Protein AF-A0A183N9G6-F1 (afdb_monomer)

Organism: NCBI:txid48269

pLDDT: mean 72.92, std 14.98, range [30.53, 91.75]

Secondary structure (DSSP, 8-state):
-----HHHHHHHHHHHHHHHHHHHHHHHHHHHHHHHH--HHHHHHHHHHHHS-S-HHHHHHHHHHTHHHHHHHHHHHHHHHHHTT---GGG-SHHHHTT-S-TT--HHHHHHHHHHHS-TTT----TT-HHHHHHHHHHHHHHHHHHHHHHHHHHHHHHHHHHHHHHHHHHHHHHHHHHHHHHHHHHHHHHHHS-TT-S---HHHHHHHHHHHHHHHHHS-HHHHHHHHHHHHHHHHHHHHHHS-STTSS----------

Radius of gyration: 45.23 Å; Cα contacts (8 Å, |Δi|>4): 85; chains: 1; bounding box: 80×73×144 Å

Sequence (260 aa):
MMKYDDEEFLKGSFHLLFQNYLKTNEEEKHKMFHLFRQTPIDVLSMEWLISEPCTIEARAYLIDNILPQVVLGLEFILKEATRRNLITRDLLDETNYRAGLDRNFNPVNRLAEYLMRNNHKHNHFSESSPYVRGLRYTLTKLQQETFIQSGNQLAKVKLSADVRRTEEKQKELKTKKEYDGQIAIISSICDSLISPKKNSTSANMIEDVVLTFMELTSILPEEMKQCLVQTFKTQINKDYQTFYDKKQFVKVSEFGNSTL

Mean predicted aligned error: 19.91 Å

Solvent-accessible surface area (backbone atoms only — not comparable to full-atom values): 15313 Å² total; per-residue (Å²): 136,84,82,72,66,61,64,59,55,49,53,50,51,51,50,51,51,52,52,50,51,53,50,51,51,51,52,49,52,51,52,51,55,47,60,75,64,59,47,74,64,30,52,51,40,37,58,58,63,70,69,46,93,64,57,66,65,60,51,42,49,39,52,76,60,44,46,59,58,51,54,53,33,50,52,51,50,51,53,51,36,51,76,69,61,68,77,37,83,84,44,70,40,81,77,33,52,80,73,64,61,56,93,89,63,52,70,68,59,52,36,52,53,45,50,70,73,52,45,63,94,76,53,80,72,62,77,82,40,61,66,50,43,15,40,52,52,41,40,56,53,48,52,51,50,51,53,54,51,52,53,52,51,52,52,52,53,50,53,53,52,54,51,51,54,51,52,52,52,51,49,53,52,50,53,50,52,53,51,54,50,53,50,51,52,52,48,54,53,54,52,69,70,52,60,94,88,50,101,65,78,57,66,67,58,55,50,51,50,51,50,51,48,54,54,54,60,69,73,50,59,68,72,58,51,52,50,50,52,52,54,50,55,60,50,58,77,70,57,60,82,76,68,66,78,46,89,87,70,68,80,88,82,78,83,81,82,90,85,132

Foldseek 3Di:
DDDPPPVVVVVVVVVVVVVVVVVVVVVVVVVVVVVVVDDVLLVVLQVVLVPDPDDLVVSLCCLLAPVVQLVVLLVVLVVVCVVVVVPDPVCPPPVNVVVDDPPPRDSVVSSVVSCVVQHSVPHPPDCPDSNNVSSVVNSVVSVVVVVVVVVVVVVVVVVVVVVVVVVVVVVVVVVVVVVVVVVVVVVVVVVVQCDPPDNDRDPVSVVVVVVVVVVVLVVDDPVVVVVVVVVVVVVVVPDDVPPCPDPPPDDDPDPDDDDD

Structure (mmCIF, N/CA/C/O backbone):
data_AF-A0A183N9G6-F1
#
_entry.id   AF-A0A183N9G6-F1
#
loop_
_atom_site.group_PDB
_atom_site.id
_atom_site.type_symbol
_atom_site.label_atom_id
_atom_site.label_alt_id
_atom_site.label_comp_id
_atom_site.label_asym_id
_atom_site.label_entity_id
_atom_site.label_seq_id
_atom_site.pdbx_PDB_ins_code
_atom_site.Cartn_x
_atom_site.Cartn_y
_atom_site.Cartn_z
_atom_site.occupancy
_atom_site.B_iso_or_equiv
_atom_site.auth_seq_id
_atom_site.auth_comp_id
_atom_site.auth_asym_id
_atom_site.auth_atom_id
_atom_site.pdbx_PDB_model_num
ATOM 1 N N . MET A 1 1 ? -16.142 35.697 44.400 1.00 40.69 1 MET A N 1
ATOM 2 C CA . MET A 1 1 ? -16.574 35.884 43.000 1.00 40.69 1 MET A CA 1
ATOM 3 C C . MET A 1 1 ? -15.299 35.981 42.169 1.00 40.69 1 MET A C 1
ATOM 5 O O . MET A 1 1 ? -14.694 37.043 42.131 1.00 40.69 1 MET A O 1
ATOM 9 N N . MET A 1 2 ? -14.782 34.842 41.690 1.00 45.06 2 MET A N 1
ATOM 10 C CA . MET A 1 2 ? -13.522 34.800 40.934 1.00 45.06 2 MET A CA 1
ATOM 11 C C . MET A 1 2 ? -13.779 35.352 39.532 1.00 45.06 2 MET A C 1
ATOM 13 O O . MET A 1 2 ? -14.547 34.758 38.780 1.00 45.06 2 MET A O 1
ATOM 17 N N . LYS A 1 3 ? -13.181 36.501 39.207 1.00 51.91 3 LYS A N 1
ATOM 18 C CA . LYS A 1 3 ? -13.078 36.967 37.824 1.00 51.91 3 LYS A CA 1
ATOM 19 C C . LYS A 1 3 ? -12.069 36.051 37.140 1.00 51.91 3 LYS A C 1
ATOM 21 O O . LYS A 1 3 ? -10.893 36.106 37.478 1.00 51.91 3 LYS A O 1
ATOM 26 N N . TYR A 1 4 ? -12.547 35.153 36.287 1.00 55.72 4 TYR A N 1
ATOM 27 C CA . TYR A 1 4 ? -11.665 34.403 35.404 1.00 55.72 4 TYR A CA 1
ATOM 28 C C . TYR A 1 4 ? -11.075 35.363 34.365 1.00 55.72 4 TYR A C 1
ATOM 30 O O . TYR A 1 4 ? -11.752 36.284 33.908 1.00 55.72 4 TYR A O 1
ATOM 38 N N . ASP A 1 5 ? -9.797 35.151 34.065 1.00 61.66 5 ASP A N 1
ATOM 39 C CA . ASP A 1 5 ? -8.969 35.888 33.111 1.00 61.66 5 ASP A CA 1
ATOM 40 C C . ASP A 1 5 ? -9.463 35.674 31.664 1.00 61.66 5 ASP A C 1
ATOM 42 O O . ASP A 1 5 ? -8.892 34.919 30.874 1.00 61.66 5 ASP A O 1
ATOM 46 N N . ASP A 1 6 ? -10.569 36.327 31.302 1.00 62.16 6 ASP A N 1
ATOM 47 C CA . ASP A 1 6 ? -11.134 3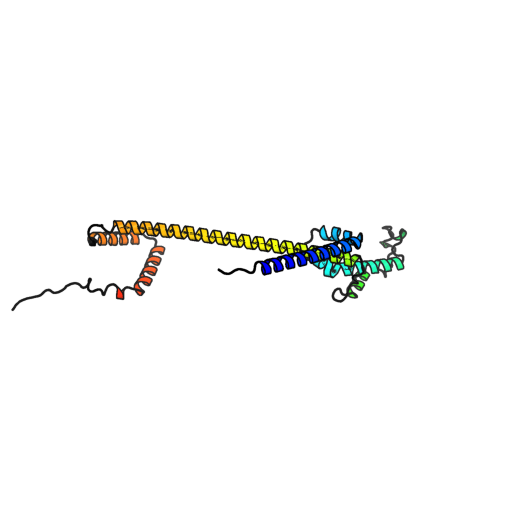6.269 29.945 1.00 62.16 6 ASP A CA 1
ATOM 48 C C . ASP A 1 6 ? -10.137 36.783 28.885 1.00 62.16 6 ASP A C 1
ATOM 50 O O . ASP A 1 6 ? -10.121 36.302 27.748 1.00 62.16 6 ASP A O 1
ATOM 54 N N . GLU A 1 7 ? -9.247 37.713 29.252 1.00 67.56 7 GLU A N 1
ATOM 55 C CA . GLU A 1 7 ? -8.203 38.225 28.354 1.00 67.56 7 GLU A CA 1
ATOM 56 C C . GLU A 1 7 ? -7.105 37.196 28.062 1.00 67.56 7 GLU A C 1
ATOM 58 O O . GLU A 1 7 ? -6.614 37.113 26.932 1.00 67.56 7 GLU A O 1
ATOM 63 N N . GLU A 1 8 ? -6.733 36.377 29.046 1.00 70.88 8 GLU A N 1
ATOM 64 C CA . GLU A 1 8 ? -5.695 35.357 28.883 1.00 70.88 8 GLU A CA 1
ATOM 65 C C . GLU A 1 8 ? -6.208 34.192 28.019 1.00 70.88 8 GLU A C 1
ATOM 67 O O . GLU A 1 8 ? -5.503 33.704 27.129 1.00 70.88 8 GLU A O 1
ATOM 72 N N . PHE A 1 9 ? -7.488 33.835 28.182 1.00 71.69 9 PHE A N 1
ATOM 73 C CA . PHE A 1 9 ? -8.180 32.865 27.332 1.00 71.69 9 PHE A CA 1
ATOM 74 C C . PHE A 1 9 ? -8.312 33.340 25.875 1.00 71.69 9 PHE A C 1
ATOM 76 O O . PHE A 1 9 ? -8.040 32.575 24.941 1.00 71.69 9 PHE A O 1
ATOM 83 N N . LEU A 1 10 ? -8.687 34.607 25.661 1.00 75.31 10 LEU A N 1
ATOM 84 C CA . LEU A 1 10 ? -8.768 35.199 24.323 1.00 75.31 10 LEU A CA 1
ATOM 85 C C . LEU A 1 10 ? -7.389 35.238 23.661 1.00 75.31 10 LEU A C 1
ATOM 87 O O . LEU A 1 10 ? -7.245 34.804 22.518 1.00 75.31 10 LEU A O 1
ATOM 91 N N . LYS A 1 11 ? -6.353 35.678 24.382 1.00 75.31 11 LYS A N 1
ATOM 92 C CA . LYS A 1 11 ? -4.977 35.731 23.873 1.00 75.31 11 LYS A CA 1
ATOM 93 C C . LYS A 1 11 ? -4.451 34.345 23.490 1.00 75.31 11 LYS A C 1
ATOM 95 O O . LYS A 1 11 ? -3.848 34.206 22.425 1.00 75.31 11 LYS A O 1
ATOM 100 N N . GLY A 1 12 ? -4.730 33.321 24.299 1.00 79.06 12 GLY A N 1
ATOM 101 C CA . GLY A 1 12 ? -4.411 31.926 23.985 1.00 79.06 12 GLY A CA 1
ATOM 102 C C . GLY A 1 12 ? -5.159 31.408 22.752 1.00 79.06 12 GLY A C 1
ATOM 103 O O . GLY A 1 12 ? -4.546 30.813 21.866 1.00 79.06 12 GLY A O 1
ATOM 104 N N . SER A 1 13 ? -6.459 31.700 22.642 1.00 77.94 13 SER A N 1
ATOM 105 C CA . SER A 1 13 ? -7.283 31.297 21.492 1.00 77.94 13 SER A CA 1
ATOM 106 C C . SER A 1 13 ? -6.841 31.965 20.190 1.00 77.94 13 SER A C 1
ATOM 108 O O . SER A 1 13 ? -6.707 31.292 19.168 1.00 77.94 13 SER A O 1
ATOM 110 N N . PHE A 1 14 ? -6.546 33.268 20.214 1.00 81.44 14 PHE A N 1
ATOM 111 C CA . PHE A 1 14 ? -6.005 33.976 19.052 1.00 81.44 14 PHE A CA 1
ATOM 112 C C . PHE A 1 14 ? -4.619 33.458 18.678 1.00 81.44 14 PHE A C 1
ATOM 114 O O . PHE A 1 14 ? -4.369 33.219 17.500 1.00 81.44 14 PHE A O 1
ATOM 121 N N . HIS A 1 15 ? -3.736 33.219 19.650 1.00 80.88 15 HIS A N 1
ATOM 122 C CA . HIS A 1 15 ? -2.421 32.638 19.383 1.00 80.88 15 HIS A CA 1
ATOM 123 C C . HIS A 1 15 ? -2.534 31.278 18.684 1.00 80.88 15 HIS A C 1
ATOM 125 O O . HIS A 1 15 ? -1.845 31.037 17.695 1.00 80.88 15 HIS A O 1
ATOM 131 N N . LEU A 1 16 ? -3.454 30.427 19.140 1.00 79.25 16 LEU A N 1
ATOM 132 C CA . LEU A 1 16 ? -3.693 29.107 18.563 1.00 79.25 16 LEU A CA 1
ATOM 133 C C . LEU A 1 16 ? -4.310 29.192 17.156 1.00 79.25 16 LEU A C 1
ATOM 135 O O . LEU A 1 16 ? -3.914 28.444 16.266 1.00 79.25 16 LEU A O 1
ATOM 139 N N . LEU A 1 17 ? -5.219 30.145 16.918 1.00 81.69 17 LEU A N 1
ATOM 140 C CA . LEU A 1 17 ? -5.760 30.436 15.584 1.00 81.69 17 LEU A CA 1
ATOM 141 C C . LEU A 1 17 ? -4.680 30.938 14.620 1.00 81.69 17 LEU A C 1
ATOM 143 O O . LEU A 1 17 ? -4.614 30.462 13.490 1.00 81.69 17 LEU A O 1
ATOM 147 N N . PHE A 1 18 ? -3.810 31.852 15.057 1.00 81.81 18 PHE A N 1
ATOM 148 C CA . PHE A 1 18 ? -2.704 32.357 14.241 1.00 81.81 18 PHE A CA 1
ATOM 149 C C . PHE A 1 18 ? -1.663 31.274 13.955 1.00 81.81 18 PHE A C 1
ATOM 151 O O . PHE A 1 18 ? -1.216 31.152 12.816 1.00 81.81 18 PHE A O 1
ATOM 158 N N . GLN A 1 19 ? -1.310 30.452 14.946 1.00 78.56 19 GLN A N 1
ATOM 159 C CA . GLN A 1 19 ? -0.429 29.303 14.739 1.00 78.56 19 GLN A CA 1
ATOM 160 C C . GLN A 1 19 ? -1.031 28.301 13.753 1.00 78.56 19 GLN A C 1
ATOM 162 O O . GLN A 1 19 ? -0.338 27.858 12.839 1.00 78.56 19 GLN A O 1
ATOM 167 N N . ASN A 1 20 ? -2.321 27.984 13.889 1.00 79.25 20 ASN A N 1
ATOM 168 C CA . ASN A 1 20 ? -3.012 27.102 12.952 1.00 79.25 20 ASN A CA 1
ATOM 169 C C . ASN A 1 20 ? -3.064 27.703 11.546 1.00 79.25 20 ASN A C 1
ATOM 171 O O . ASN A 1 20 ? -2.774 26.990 10.595 1.00 79.25 20 ASN A O 1
ATOM 175 N N . TYR A 1 21 ? -3.357 28.999 11.412 1.00 83.38 21 TYR A N 1
ATOM 176 C CA . TYR A 1 21 ? -3.390 29.692 10.122 1.00 83.38 21 TYR A CA 1
ATOM 177 C C . TYR A 1 21 ? -2.026 29.684 9.417 1.00 83.38 21 TYR A C 1
ATOM 179 O O . TYR A 1 21 ? -1.936 29.408 8.219 1.00 83.38 21 TYR A O 1
ATOM 187 N N . LEU A 1 22 ? -0.947 29.963 10.156 1.00 80.12 22 LEU A N 1
ATOM 188 C CA . LEU A 1 22 ? 0.413 29.894 9.619 1.00 80.12 22 LEU A CA 1
ATOM 189 C C . LEU A 1 22 ? 0.756 28.470 9.183 1.00 80.12 22 LEU A C 1
ATOM 191 O O . LEU A 1 22 ? 1.242 28.277 8.071 1.00 80.12 22 LEU A O 1
ATOM 195 N N . LYS A 1 23 ? 0.418 27.476 10.007 1.00 79.25 23 LYS A N 1
ATOM 196 C CA . LYS A 1 23 ? 0.636 26.064 9.699 1.00 79.25 23 LYS A CA 1
ATOM 197 C C . LYS A 1 23 ? -0.142 25.616 8.459 1.00 79.25 23 LYS A C 1
ATOM 199 O O . LYS A 1 23 ? 0.436 24.984 7.582 1.00 79.25 23 LYS A O 1
ATOM 204 N N . THR A 1 24 ? -1.413 26.000 8.324 1.00 79.12 24 THR A N 1
ATOM 205 C CA . THR A 1 24 ? -2.212 25.689 7.127 1.00 79.12 24 THR A CA 1
ATOM 206 C C . THR A 1 24 ? -1.647 26.353 5.877 1.00 79.12 24 THR A C 1
ATOM 208 O O . THR A 1 24 ? -1.584 25.718 4.831 1.00 79.12 24 THR A O 1
ATOM 211 N N . ASN A 1 25 ? -1.170 27.595 5.976 1.00 77.88 25 ASN A N 1
ATOM 212 C CA . ASN A 1 25 ? -0.589 28.318 4.844 1.00 77.88 25 ASN A CA 1
ATOM 213 C C . ASN A 1 25 ? 0.765 27.715 4.418 1.00 77.88 25 ASN A C 1
ATOM 215 O O . ASN A 1 25 ? 1.063 27.587 3.231 1.00 77.88 25 ASN A O 1
ATOM 219 N N . GLU A 1 26 ? 1.584 27.279 5.376 1.00 77.19 26 GLU A N 1
ATOM 220 C CA . GLU A 1 26 ? 2.802 26.520 5.088 1.00 77.19 26 GLU A CA 1
ATOM 221 C C . GLU A 1 26 ? 2.489 25.168 4.440 1.00 77.19 26 GLU A C 1
ATOM 223 O O . GLU A 1 26 ? 3.118 24.817 3.440 1.00 77.19 26 GLU A O 1
ATOM 228 N N . GLU A 1 27 ? 1.495 24.435 4.942 1.00 77.12 27 GLU A N 1
ATOM 229 C CA . GLU A 1 27 ? 1.028 23.180 4.345 1.00 77.12 27 GLU A CA 1
ATOM 230 C C . GLU A 1 27 ? 0.504 23.386 2.915 1.00 77.12 27 GLU A C 1
ATOM 232 O O . GLU A 1 27 ? 0.792 22.583 2.027 1.00 77.12 27 GLU A O 1
ATOM 237 N N . GLU A 1 28 ? -0.236 24.465 2.661 1.00 74.19 28 GLU A N 1
ATOM 238 C CA . GLU A 1 28 ? -0.723 24.838 1.330 1.00 74.19 28 GLU A CA 1
ATOM 239 C C . GLU A 1 28 ? 0.418 25.195 0.379 1.00 74.19 28 GLU A C 1
ATOM 241 O O . GLU A 1 28 ? 0.457 24.684 -0.741 1.00 74.19 28 GLU A O 1
ATOM 246 N N . LYS A 1 29 ? 1.402 25.983 0.828 1.00 73.88 29 LYS A N 1
ATOM 247 C CA . LYS A 1 29 ? 2.612 26.274 0.045 1.00 73.88 29 LYS A CA 1
ATOM 248 C C . LYS A 1 29 ? 3.388 25.009 -0.302 1.00 73.88 29 LYS A C 1
ATOM 250 O O . LYS A 1 29 ? 3.809 24.857 -1.447 1.00 73.88 29 LYS A O 1
ATOM 255 N N . HIS A 1 30 ? 3.543 24.086 0.647 1.00 69.19 30 HIS A N 1
ATOM 256 C CA . HIS A 1 30 ? 4.196 22.801 0.394 1.00 69.19 30 HIS A CA 1
ATOM 257 C C . HIS A 1 30 ? 3.406 21.971 -0.621 1.00 69.19 30 HIS A C 1
ATOM 259 O O . HIS A 1 30 ? 3.992 21.475 -1.583 1.00 69.19 30 HIS A O 1
ATOM 265 N N . LYS A 1 31 ? 2.078 21.870 -0.478 1.00 71.62 31 LYS A N 1
ATOM 266 C CA . LYS A 1 31 ? 1.209 21.188 -1.455 1.00 71.62 31 LYS A CA 1
ATOM 267 C C . LYS A 1 31 ? 1.350 21.796 -2.850 1.00 71.62 31 LYS A C 1
ATOM 269 O O . LYS A 1 31 ? 1.504 21.060 -3.820 1.00 71.62 31 LYS A O 1
ATOM 274 N N . MET A 1 32 ? 1.352 23.123 -2.947 1.00 67.69 32 MET A N 1
ATOM 275 C CA . MET A 1 32 ? 1.483 23.837 -4.215 1.00 67.69 32 MET A CA 1
ATOM 276 C C . MET A 1 32 ? 2.854 23.588 -4.857 1.00 67.69 32 MET A C 1
ATOM 278 O O . MET A 1 32 ? 2.932 23.238 -6.031 1.00 67.69 32 MET A O 1
ATOM 282 N N . PHE A 1 33 ? 3.936 23.672 -4.080 1.00 66.06 33 PHE A N 1
ATOM 283 C CA . PHE A 1 33 ? 5.292 23.384 -4.552 1.00 66.06 33 PHE A CA 1
ATOM 284 C C . PHE A 1 33 ? 5.460 21.923 -4.999 1.00 66.06 33 PHE A C 1
ATOM 286 O O . PHE A 1 33 ? 6.149 21.644 -5.981 1.00 66.06 33 PHE A O 1
ATOM 293 N N . HIS A 1 34 ? 4.793 20.988 -4.319 1.00 65.06 34 HIS A N 1
ATOM 294 C CA . HIS A 1 34 ? 4.738 19.589 -4.732 1.00 65.06 34 HIS A CA 1
ATOM 295 C C . HIS A 1 34 ? 3.989 19.404 -6.053 1.00 65.06 34 HIS A C 1
ATOM 297 O O . HIS A 1 34 ? 4.506 18.707 -6.920 1.00 65.06 34 HIS A O 1
ATOM 303 N N . LEU A 1 35 ? 2.837 20.055 -6.244 1.00 67.38 35 LEU A N 1
ATOM 304 C CA . LEU A 1 35 ? 2.085 20.017 -7.506 1.00 67.38 35 LEU A CA 1
ATOM 305 C C . LEU A 1 35 ? 2.907 20.575 -8.675 1.00 67.38 35 LEU A C 1
ATOM 307 O O . LEU A 1 35 ? 2.936 19.973 -9.741 1.00 67.38 35 LEU A O 1
ATOM 311 N N . PHE A 1 36 ? 3.654 21.663 -8.466 1.00 65.56 36 PHE A N 1
ATOM 312 C CA . PHE A 1 36 ? 4.551 22.217 -9.490 1.00 65.56 36 PHE A CA 1
ATOM 313 C C . PHE A 1 36 ? 5.742 21.311 -9.831 1.00 65.56 36 PHE A C 1
ATOM 315 O O . PHE A 1 36 ? 6.316 21.430 -10.911 1.00 65.56 36 PHE A O 1
ATOM 322 N N . ARG A 1 37 ? 6.130 20.411 -8.920 1.00 67.94 37 ARG A N 1
ATOM 323 C CA . ARG A 1 37 ? 7.202 19.428 -9.133 1.00 67.94 37 ARG A CA 1
ATOM 324 C C . ARG A 1 37 ? 6.705 18.066 -9.616 1.00 67.94 37 ARG A C 1
ATOM 326 O O . ARG A 1 37 ? 7.550 17.227 -9.933 1.00 67.94 37 ARG A O 1
ATOM 333 N N . GLN A 1 38 ? 5.391 17.838 -9.672 1.00 67.88 38 GLN A N 1
ATOM 334 C CA . GLN A 1 38 ? 4.838 16.571 -10.140 1.00 67.88 38 GLN A CA 1
ATOM 335 C C . GLN A 1 38 ? 5.146 16.382 -11.624 1.00 67.88 38 GLN A C 1
ATOM 337 O O . GLN A 1 38 ? 4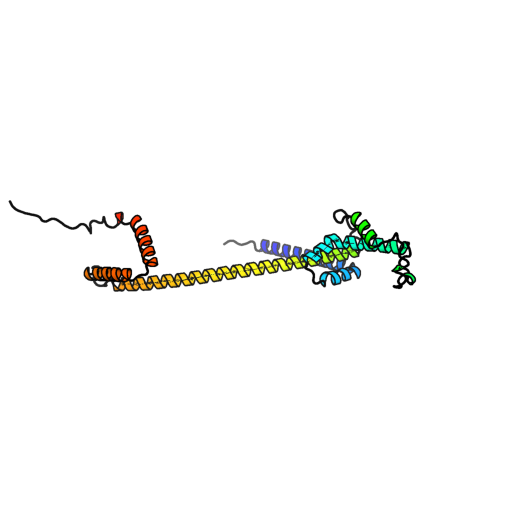.681 17.106 -12.500 1.00 67.88 38 GLN A O 1
ATOM 342 N N . THR A 1 39 ? 5.962 15.374 -11.890 1.00 69.25 39 THR A N 1
ATOM 343 C CA . THR A 1 39 ? 6.232 14.855 -13.226 1.00 69.25 39 THR A CA 1
ATOM 344 C C . THR A 1 39 ? 5.172 13.789 -13.542 1.00 69.25 39 THR A C 1
ATOM 346 O O . THR A 1 39 ? 4.726 13.111 -12.619 1.00 69.25 39 THR A O 1
ATOM 349 N N . PRO A 1 40 ? 4.789 13.540 -14.809 1.00 74.12 40 PRO A N 1
ATOM 350 C CA . PRO A 1 40 ? 3.868 12.443 -15.145 1.00 74.12 40 PRO A CA 1
ATOM 351 C C . PRO A 1 40 ? 4.277 11.068 -14.574 1.00 74.12 40 PRO A C 1
ATOM 353 O O . PRO A 1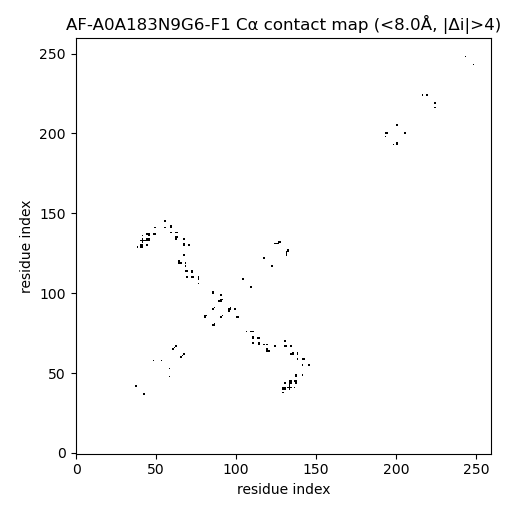 40 ? 3.428 10.255 -14.225 1.00 74.12 40 PRO A O 1
ATOM 356 N N . ILE A 1 41 ? 5.583 10.836 -14.396 1.00 71.25 41 ILE A N 1
ATOM 357 C CA . ILE A 1 41 ? 6.152 9.646 -13.734 1.00 71.25 41 ILE A CA 1
ATOM 358 C C . ILE A 1 41 ? 5.713 9.524 -12.261 1.00 71.25 41 ILE A C 1
ATOM 360 O O . ILE A 1 41 ? 5.489 8.416 -11.765 1.00 71.25 41 ILE A O 1
ATOM 364 N N . ASP A 1 42 ? 5.551 10.649 -11.564 1.00 74.19 42 ASP A N 1
ATOM 365 C CA . ASP A 1 42 ? 5.091 10.669 -10.174 1.00 74.19 42 ASP A CA 1
ATOM 366 C C . ASP A 1 42 ? 3.614 10.232 -10.086 1.00 74.19 42 ASP A C 1
ATOM 368 O O . ASP A 1 42 ? 3.234 9.507 -9.167 1.00 74.19 42 ASP A O 1
ATOM 372 N N . VAL A 1 43 ? 2.797 10.611 -11.079 1.00 79.62 43 VAL A N 1
ATOM 373 C CA . VAL A 1 43 ? 1.377 10.225 -11.183 1.00 79.62 43 VAL A CA 1
ATOM 374 C C . VAL A 1 43 ? 1.230 8.740 -11.510 1.00 79.62 43 VAL A C 1
ATOM 376 O O . VAL A 1 43 ? 0.433 8.050 -10.881 1.00 79.62 43 VAL A O 1
ATOM 379 N N . LEU A 1 44 ? 2.057 8.217 -12.418 1.00 82.38 44 LEU A N 1
ATOM 380 C CA . LEU A 1 44 ? 2.030 6.798 -12.784 1.00 82.38 44 LEU A CA 1
ATOM 381 C C . LEU A 1 44 ? 2.285 5.884 -11.577 1.00 82.38 44 LEU A C 1
ATOM 383 O O . LEU A 1 44 ? 1.637 4.851 -11.418 1.00 82.38 44 LEU A O 1
ATOM 387 N N . SER A 1 45 ? 3.208 6.290 -10.703 1.00 80.06 45 SER A N 1
ATOM 388 C CA . SER A 1 45 ? 3.523 5.559 -9.471 1.00 80.06 45 SER A CA 1
ATOM 389 C C . SER A 1 45 ? 2.280 5.418 -8.584 1.00 80.06 45 SER A C 1
ATOM 391 O O . SER A 1 45 ? 2.011 4.340 -8.055 1.00 80.06 45 SER A O 1
ATOM 393 N N . MET A 1 46 ? 1.506 6.502 -8.454 1.00 80.69 46 MET A N 1
ATOM 394 C CA . MET A 1 46 ? 0.255 6.529 -7.694 1.00 80.69 46 MET A CA 1
ATOM 395 C C . MET A 1 46 ? -0.793 5.608 -8.294 1.00 80.69 46 MET A C 1
ATOM 397 O O . MET A 1 46 ? -1.325 4.762 -7.584 1.00 80.69 46 MET A O 1
ATOM 401 N N . GLU A 1 47 ? -1.083 5.749 -9.584 1.00 84.12 47 GLU A N 1
ATOM 402 C CA . GLU A 1 47 ? -2.132 4.963 -10.235 1.00 84.12 47 GLU A CA 1
ATOM 403 C C . GLU A 1 47 ? -1.846 3.465 -10.150 1.00 84.12 47 GLU A C 1
ATOM 405 O O . GLU A 1 47 ? -2.729 2.678 -9.808 1.00 84.12 47 GLU A O 1
ATOM 410 N N . TRP A 1 48 ? -0.596 3.076 -10.393 1.00 82.62 48 TRP A N 1
ATOM 411 C CA . TRP A 1 48 ? -0.216 1.673 -10.424 1.00 82.62 48 TRP A CA 1
ATOM 412 C C . TRP A 1 48 ? -0.239 1.032 -9.033 1.00 82.62 48 TRP A C 1
ATOM 414 O O . TRP A 1 48 ? -0.808 -0.038 -8.850 1.00 82.62 48 TRP A O 1
ATOM 424 N N . LEU A 1 49 ? 0.317 1.703 -8.020 1.00 81.44 49 LEU A N 1
ATOM 425 C CA . LEU A 1 49 ? 0.420 1.118 -6.681 1.00 81.44 49 LEU A CA 1
ATOM 426 C C . LEU A 1 49 ? -0.872 1.258 -5.873 1.00 81.44 49 LEU A C 1
ATOM 428 O O . LEU A 1 49 ? -1.155 0.401 -5.042 1.00 81.44 49 LEU A O 1
ATOM 432 N N . ILE A 1 50 ? -1.685 2.291 -6.103 1.00 77.81 50 ILE A N 1
ATOM 433 C CA . ILE A 1 50 ? -2.941 2.485 -5.362 1.00 77.81 50 ILE A CA 1
ATOM 434 C C . ILE A 1 50 ? -4.055 1.573 -5.899 1.00 77.81 50 ILE A C 1
ATOM 436 O O . ILE A 1 50 ? -4.867 1.098 -5.103 1.00 77.81 50 ILE A O 1
ATOM 440 N N . SER A 1 51 ? -4.075 1.277 -7.204 1.00 74.31 51 SER A N 1
ATOM 441 C CA . SER A 1 51 ? -5.113 0.429 -7.818 1.00 74.31 51 SER A CA 1
ATOM 442 C C . SER A 1 51 ? -4.921 -1.079 -7.610 1.00 74.31 51 SER A C 1
ATOM 444 O O . SER A 1 51 ? -5.852 -1.849 -7.842 1.00 74.31 51 SER A O 1
ATOM 446 N N . GLU A 1 52 ? -3.749 -1.510 -7.138 1.00 77.19 52 GLU A N 1
ATOM 447 C CA . GLU A 1 52 ? -3.426 -2.925 -6.953 1.00 77.19 52 GLU A CA 1
ATOM 448 C C . GLU A 1 52 ? -4.235 -3.559 -5.792 1.00 77.19 52 GLU A C 1
ATOM 450 O O . GLU A 1 52 ? -4.217 -3.020 -4.679 1.00 77.19 52 GLU A O 1
ATOM 455 N N . PRO A 1 53 ? -4.890 -4.729 -5.981 1.00 76.62 53 PRO A N 1
ATOM 456 C CA . PRO A 1 53 ? -5.719 -5.399 -4.963 1.00 76.62 53 PRO A CA 1
ATOM 457 C C . PRO A 1 53 ? -4.951 -5.961 -3.750 1.00 76.62 53 PRO A C 1
ATOM 459 O O . PRO A 1 53 ? -5.548 -6.590 -2.875 1.00 76.62 53 PRO A O 1
ATOM 462 N N . CYS A 1 54 ? -3.633 -5.771 -3.680 1.00 79.56 54 CYS A N 1
ATOM 463 C CA . CYS A 1 54 ? -2.808 -6.212 -2.559 1.00 79.56 54 CYS A CA 1
ATOM 464 C C . CYS A 1 54 ? -3.084 -5.416 -1.267 1.00 79.56 54 CYS A C 1
ATOM 466 O O . CYS A 1 54 ? -3.528 -4.265 -1.290 1.00 79.56 54 CYS A O 1
ATOM 468 N N . THR A 1 55 ? -2.750 -6.006 -0.111 1.00 84.62 55 THR A N 1
ATOM 469 C CA . THR A 1 55 ? -2.854 -5.311 1.184 1.00 84.62 55 THR A CA 1
ATOM 470 C C . THR A 1 55 ? -1.992 -4.045 1.204 1.00 84.62 55 THR A C 1
ATOM 472 O O . THR A 1 55 ? -0.948 -3.967 0.549 1.00 84.62 55 THR A O 1
ATOM 475 N N . ILE A 1 56 ? -2.431 -3.022 1.944 1.00 85.75 56 ILE A N 1
ATOM 476 C CA . ILE A 1 56 ? -1.728 -1.729 2.033 1.00 85.75 56 ILE A CA 1
ATOM 477 C C . ILE A 1 56 ? -0.302 -1.938 2.563 1.00 85.75 56 ILE A C 1
ATOM 479 O O . ILE A 1 56 ? 0.648 -1.344 2.057 1.00 85.75 56 ILE A O 1
ATOM 483 N N . GLU A 1 57 ? -0.136 -2.851 3.516 1.00 85.44 57 GLU A N 1
ATOM 484 C CA . GLU A 1 57 ? 1.140 -3.181 4.146 1.00 85.44 57 GLU A CA 1
ATOM 485 C C . GLU A 1 57 ? 2.113 -3.834 3.158 1.00 85.44 57 GLU A C 1
ATOM 487 O O . GLU A 1 57 ? 3.291 -3.480 3.135 1.00 85.44 57 GLU A O 1
ATOM 492 N N . ALA A 1 58 ? 1.634 -4.751 2.308 1.00 87.19 58 ALA A N 1
ATOM 493 C CA . ALA A 1 58 ? 2.470 -5.390 1.292 1.00 87.19 58 ALA A CA 1
ATOM 494 C C . ALA A 1 58 ? 2.961 -4.370 0.258 1.00 87.19 58 ALA A C 1
ATOM 496 O O . ALA A 1 58 ? 4.134 -4.371 -0.115 1.00 87.19 58 ALA A O 1
ATOM 497 N N . ARG A 1 59 ? 2.081 -3.452 -0.157 1.00 88.75 59 ARG A N 1
ATOM 498 C CA . ARG A 1 59 ? 2.426 -2.363 -1.079 1.00 88.75 59 ARG A CA 1
ATOM 499 C C . ARG A 1 59 ? 3.437 -1.402 -0.464 1.00 88.75 59 ARG A C 1
ATOM 501 O O . ARG A 1 59 ? 4.443 -1.091 -1.095 1.00 88.75 59 ARG A O 1
ATOM 508 N N . ALA A 1 60 ? 3.226 -0.997 0.786 1.00 87.62 60 ALA A N 1
ATOM 509 C CA . ALA A 1 60 ? 4.171 -0.161 1.518 1.00 87.62 60 ALA A CA 1
ATOM 510 C C . ALA A 1 60 ? 5.545 -0.842 1.656 1.00 87.62 60 ALA A C 1
ATOM 512 O O . ALA A 1 60 ? 6.570 -0.216 1.391 1.00 87.62 60 ALA A O 1
ATOM 513 N N . TYR A 1 61 ? 5.572 -2.138 1.988 1.00 87.25 61 TYR A N 1
ATOM 514 C CA . TYR A 1 61 ? 6.807 -2.916 2.083 1.00 87.25 61 TYR A CA 1
ATOM 515 C C . TYR A 1 61 ? 7.565 -2.962 0.753 1.00 87.25 61 TYR A C 1
ATOM 517 O O . TYR A 1 61 ? 8.774 -2.724 0.718 1.00 87.25 61 TYR A O 1
ATOM 525 N N . LEU A 1 62 ? 6.847 -3.231 -0.340 1.00 88.00 62 LEU A N 1
ATOM 526 C CA . LEU A 1 62 ? 7.387 -3.274 -1.694 1.00 88.00 62 LEU A CA 1
ATOM 527 C C . LEU A 1 62 ? 8.032 -1.941 -2.090 1.00 88.00 62 LEU A C 1
ATOM 529 O O . LEU A 1 62 ? 9.164 -1.931 -2.574 1.00 88.00 62 LEU A O 1
ATOM 533 N N . ILE A 1 63 ? 7.338 -0.830 -1.847 1.00 88.19 63 ILE A N 1
ATOM 534 C CA . ILE A 1 63 ? 7.804 0.523 -2.172 1.00 88.19 63 ILE A CA 1
ATOM 535 C C . ILE A 1 63 ? 9.023 0.921 -1.338 1.00 88.19 63 ILE A C 1
ATOM 537 O O . ILE A 1 63 ? 9.937 1.557 -1.855 1.00 88.19 63 ILE A O 1
ATOM 541 N N . ASP A 1 64 ? 9.047 0.563 -0.057 1.00 85.00 64 ASP A N 1
ATOM 542 C CA . ASP A 1 64 ? 10.117 0.981 0.847 1.00 85.00 64 ASP A CA 1
ATOM 543 C C . ASP A 1 64 ? 11.397 0.146 0.672 1.00 85.00 64 ASP A C 1
ATOM 545 O O . ASP A 1 64 ? 12.501 0.683 0.754 1.00 85.00 64 ASP A O 1
ATOM 549 N N . ASN A 1 65 ? 11.263 -1.153 0.373 1.00 83.19 65 ASN A N 1
ATOM 550 C CA . ASN A 1 65 ? 12.387 -2.094 0.430 1.00 83.19 65 ASN A CA 1
ATOM 551 C C . ASN A 1 65 ? 12.865 -2.616 -0.930 1.00 83.19 65 ASN A C 1
ATOM 553 O O . ASN A 1 65 ? 14.044 -2.934 -1.064 1.00 83.19 65 ASN A O 1
ATOM 557 N N . ILE A 1 66 ? 11.983 -2.758 -1.928 1.00 85.81 66 ILE A N 1
ATOM 558 C CA . ILE A 1 66 ? 12.284 -3.554 -3.134 1.00 85.81 66 ILE A CA 1
ATOM 559 C C . ILE A 1 66 ? 12.214 -2.714 -4.410 1.00 85.81 66 ILE A C 1
ATOM 561 O O . ILE A 1 66 ? 13.176 -2.674 -5.181 1.00 85.81 66 ILE A O 1
ATOM 565 N N . LEU A 1 67 ? 11.095 -2.028 -4.647 1.00 87.56 67 LEU A N 1
ATOM 566 C CA . LEU A 1 67 ? 10.814 -1.345 -5.913 1.00 87.56 67 LEU A CA 1
ATOM 567 C C . LEU A 1 67 ? 11.876 -0.324 -6.331 1.00 87.56 67 LEU A C 1
ATOM 569 O O . LEU A 1 67 ? 12.310 -0.394 -7.482 1.00 87.56 67 LEU A O 1
ATOM 573 N N . PRO A 1 68 ? 12.341 0.587 -5.454 1.00 85.38 68 PRO A N 1
ATOM 574 C CA . PRO A 1 68 ? 13.343 1.577 -5.837 1.00 85.38 68 PRO A CA 1
ATOM 575 C C . PRO A 1 68 ? 14.614 0.924 -6.389 1.00 85.38 68 PRO A C 1
ATOM 577 O O . PRO A 1 68 ? 15.171 1.369 -7.390 1.00 85.38 68 PRO A O 1
ATOM 580 N N . GLN A 1 69 ? 15.038 -0.183 -5.775 1.00 85.62 69 GLN A N 1
ATOM 581 C CA . GLN A 1 69 ? 16.236 -0.909 -6.175 1.00 85.62 69 GLN A CA 1
ATOM 582 C C . GLN A 1 69 ? 16.040 -1.654 -7.498 1.00 85.62 69 GLN A C 1
ATOM 584 O O . GLN A 1 69 ? 16.925 -1.644 -8.354 1.00 85.62 69 GLN A O 1
ATOM 589 N N . VAL A 1 70 ? 14.879 -2.289 -7.671 1.00 89.56 70 VAL A N 1
ATOM 590 C CA . VAL A 1 70 ? 14.546 -3.034 -8.888 1.00 89.56 70 VAL A CA 1
ATOM 591 C C . VAL A 1 70 ? 14.433 -2.095 -10.083 1.00 89.56 70 VAL A C 1
ATOM 593 O O . VAL A 1 70 ? 15.000 -2.396 -11.128 1.00 89.56 70 VAL A O 1
ATOM 596 N N . VAL A 1 71 ? 13.780 -0.939 -9.936 1.00 87.50 71 VAL A N 1
ATOM 597 C CA . VAL A 1 71 ? 13.643 0.051 -11.020 1.00 87.50 71 VAL A CA 1
ATOM 598 C C . VAL A 1 71 ? 15.012 0.537 -11.498 1.00 87.50 71 VAL A C 1
ATOM 600 O O . VAL A 1 71 ? 15.274 0.550 -12.699 1.00 87.50 71 VAL A O 1
ATOM 603 N N . LEU A 1 72 ? 15.922 0.857 -10.575 1.00 85.44 72 LEU A N 1
ATOM 604 C CA . LEU A 1 72 ? 17.286 1.266 -10.926 1.00 85.44 72 LEU A CA 1
ATOM 605 C C . LEU A 1 72 ? 18.105 0.122 -11.541 1.00 85.44 72 LEU A C 1
ATOM 607 O O . LEU A 1 72 ? 18.883 0.344 -12.469 1.00 85.44 72 LEU A O 1
ATOM 611 N N . GLY A 1 73 ? 17.912 -1.108 -11.060 1.00 89.69 73 GLY A N 1
ATOM 612 C CA . GLY A 1 73 ? 18.536 -2.295 -11.642 1.00 89.69 73 GLY A CA 1
ATOM 613 C C . GLY A 1 73 ? 18.068 -2.551 -13.071 1.00 89.69 73 GLY A C 1
ATOM 614 O O . GLY A 1 73 ? 18.886 -2.814 -13.950 1.00 89.69 73 GLY A O 1
ATOM 615 N N . LEU A 1 74 ? 16.771 -2.402 -13.334 1.00 91.31 74 LEU A N 1
ATOM 616 C CA . LEU A 1 74 ? 16.211 -2.491 -14.680 1.00 91.31 74 LEU A CA 1
ATOM 617 C C . LEU A 1 74 ? 16.770 -1.394 -15.588 1.00 91.31 74 LEU A C 1
ATOM 619 O O . LEU A 1 74 ? 17.186 -1.693 -16.704 1.00 91.31 74 LEU A O 1
ATOM 623 N N . GLU A 1 75 ? 16.861 -0.152 -15.110 1.00 89.00 75 GLU A N 1
ATOM 624 C CA . GLU A 1 75 ? 17.477 0.944 -15.866 1.00 89.00 75 GLU A CA 1
ATOM 625 C C . GLU A 1 75 ? 18.937 0.630 -16.235 1.00 89.00 75 GLU A C 1
ATOM 627 O O . GLU A 1 75 ? 19.355 0.835 -17.377 1.00 89.00 75 GLU A O 1
ATOM 632 N N . PHE A 1 76 ? 19.708 0.088 -15.289 1.00 89.81 76 PHE A N 1
ATOM 633 C CA . PHE A 1 76 ? 21.089 -0.331 -15.518 1.00 89.81 76 PHE A CA 1
ATOM 634 C C . PHE A 1 76 ? 21.189 -1.410 -16.607 1.00 89.81 76 PHE A C 1
ATOM 636 O O . PHE A 1 76 ? 21.987 -1.276 -17.537 1.00 89.81 76 PHE A O 1
ATOM 643 N N . ILE A 1 77 ? 20.347 -2.444 -16.537 1.00 91.56 77 ILE A N 1
ATOM 644 C CA . ILE A 1 77 ? 20.327 -3.545 -17.513 1.00 91.56 77 ILE A CA 1
ATOM 645 C C . ILE A 1 77 ? 19.902 -3.044 -18.890 1.00 91.56 77 ILE A C 1
ATOM 647 O O . ILE A 1 77 ? 20.504 -3.430 -19.889 1.00 91.56 77 ILE A O 1
ATOM 651 N N . LEU A 1 78 ? 18.899 -2.166 -18.960 1.00 89.88 78 LEU A N 1
ATOM 652 C CA . LEU A 1 78 ? 18.434 -1.577 -20.216 1.00 89.88 78 LEU A CA 1
ATOM 653 C C . LEU A 1 78 ? 19.526 -0.726 -20.870 1.00 89.88 78 LEU A C 1
ATOM 655 O O . LEU A 1 78 ? 19.752 -0.837 -22.076 1.00 89.88 78 LEU A O 1
ATOM 659 N N . LYS A 1 79 ? 20.260 0.073 -20.087 1.00 90.06 79 LYS A N 1
ATOM 660 C CA . LYS A 1 79 ? 21.430 0.824 -20.570 1.00 90.06 79 LYS A CA 1
ATOM 661 C C . LYS A 1 79 ? 22.528 -0.107 -21.074 1.00 90.06 79 LYS A C 1
ATOM 663 O O . LYS A 1 79 ? 23.110 0.147 -22.128 1.00 90.06 79 LYS A O 1
ATOM 668 N N . GLU A 1 80 ? 22.798 -1.198 -20.363 1.00 89.69 80 GLU A N 1
ATOM 669 C CA . GLU A 1 80 ? 23.781 -2.192 -20.787 1.00 89.69 80 GLU A CA 1
ATOM 670 C C . GLU A 1 80 ? 23.368 -2.897 -22.087 1.00 89.69 80 GLU A C 1
ATOM 672 O O . GLU A 1 80 ? 24.182 -3.008 -23.005 1.00 89.69 80 GLU A O 1
ATOM 677 N N . ALA A 1 81 ? 22.110 -3.324 -22.190 1.00 86.75 81 ALA A N 1
ATOM 678 C CA . ALA A 1 81 ? 21.546 -3.949 -23.381 1.00 86.75 81 ALA A CA 1
ATOM 679 C C . ALA A 1 81 ? 21.574 -3.000 -24.587 1.00 86.75 81 ALA A C 1
ATOM 681 O O . ALA A 1 81 ? 21.951 -3.410 -25.684 1.00 86.75 81 ALA A O 1
ATOM 682 N N . THR A 1 82 ? 21.259 -1.719 -24.367 1.00 86.69 82 THR A N 1
ATOM 683 C CA . THR A 1 82 ? 21.343 -0.666 -25.390 1.00 86.69 82 THR A CA 1
ATOM 684 C C . THR A 1 82 ? 22.782 -0.483 -25.862 1.00 86.69 82 THR A C 1
ATOM 686 O O . THR A 1 82 ? 23.048 -0.517 -27.057 1.00 86.69 82 THR A O 1
ATOM 689 N N . ARG A 1 83 ? 23.746 -0.377 -24.937 1.00 87.44 83 ARG A N 1
ATOM 690 C CA . ARG A 1 83 ? 25.178 -0.249 -25.262 1.00 87.44 83 ARG A CA 1
ATOM 691 C C . ARG A 1 83 ? 25.709 -1.447 -26.058 1.00 87.44 83 ARG A C 1
ATOM 693 O O . ARG A 1 83 ? 26.629 -1.296 -26.856 1.00 87.44 83 ARG A O 1
ATOM 700 N N . ARG A 1 84 ? 25.159 -2.638 -25.815 1.00 83.25 84 ARG A N 1
ATOM 701 C CA . ARG A 1 84 ? 25.491 -3.880 -26.527 1.00 83.25 84 ARG A CA 1
ATOM 702 C C . ARG A 1 84 ? 24.686 -4.069 -27.828 1.00 83.25 84 ARG A C 1
ATOM 704 O O . ARG A 1 84 ? 24.873 -5.085 -28.484 1.00 83.25 84 ARG A O 1
ATOM 711 N N . ASN A 1 85 ? 23.818 -3.121 -28.203 1.00 80.31 85 ASN A N 1
ATOM 712 C CA . ASN A 1 85 ? 22.909 -3.190 -29.359 1.00 80.31 85 ASN A CA 1
ATOM 713 C C . ASN A 1 85 ? 21.980 -4.422 -29.364 1.00 80.31 85 ASN A C 1
ATOM 715 O O . ASN A 1 85 ? 21.576 -4.915 -30.416 1.00 80.31 85 ASN A O 1
ATOM 719 N N . LEU A 1 86 ? 21.609 -4.912 -28.177 1.00 77.44 86 LEU A N 1
ATOM 720 C CA . LEU A 1 86 ? 20.726 -6.075 -28.014 1.00 77.44 86 LEU A CA 1
ATOM 721 C C . LEU A 1 86 ? 19.236 -5.719 -28.169 1.00 77.44 86 LEU A C 1
ATOM 723 O O . LEU A 1 86 ? 18.398 -6.609 -28.240 1.00 77.44 86 LEU A O 1
ATOM 727 N N . ILE A 1 87 ? 18.905 -4.425 -28.223 1.00 73.25 87 ILE A N 1
ATOM 728 C CA . ILE A 1 87 ? 17.540 -3.894 -28.352 1.00 73.25 87 ILE A CA 1
ATOM 729 C C . ILE A 1 87 ? 17.392 -3.243 -29.736 1.00 73.25 87 ILE A C 1
ATOM 731 O O . ILE A 1 87 ? 17.194 -2.035 -29.855 1.00 73.25 87 ILE A O 1
ATOM 735 N N . THR A 1 88 ? 17.550 -4.032 -30.799 1.00 67.69 88 THR A N 1
ATOM 736 C CA . THR A 1 88 ? 17.370 -3.559 -32.184 1.00 67.69 88 THR A CA 1
ATOM 737 C C . THR A 1 88 ? 16.096 -4.171 -32.764 1.00 67.69 88 THR A C 1
ATOM 739 O O . THR A 1 88 ? 15.773 -5.316 -32.460 1.00 67.69 88 THR A O 1
ATOM 742 N N . ARG A 1 89 ? 15.357 -3.418 -33.591 1.00 62.00 89 ARG A N 1
ATOM 743 C CA . ARG A 1 89 ? 14.045 -3.822 -34.140 1.00 62.00 89 ARG A CA 1
ATOM 744 C C . ARG A 1 89 ? 14.089 -5.171 -34.875 1.00 62.00 89 ARG A C 1
ATOM 746 O O . ARG A 1 89 ? 13.138 -5.934 -34.774 1.00 62.00 89 ARG A O 1
ATOM 753 N N . ASP A 1 90 ? 15.220 -5.479 -35.506 1.00 60.72 90 ASP A N 1
ATOM 754 C CA . ASP A 1 90 ? 15.465 -6.714 -36.267 1.00 60.72 90 ASP A CA 1
ATOM 755 C C . ASP A 1 90 ? 15.700 -7.955 -35.372 1.00 60.72 90 ASP A C 1
ATOM 757 O O . ASP A 1 90 ? 15.541 -9.096 -35.806 1.00 60.72 90 ASP A O 1
ATOM 761 N N . LEU A 1 91 ? 16.063 -7.738 -34.102 1.00 59.91 91 LEU A N 1
ATOM 762 C CA . LEU A 1 91 ? 16.335 -8.766 -33.083 1.00 59.91 91 LEU A CA 1
ATOM 763 C C . LEU A 1 91 ? 15.118 -9.083 -32.200 1.00 59.91 91 LEU A C 1
ATOM 765 O O . LEU A 1 91 ? 15.146 -10.056 -31.450 1.00 59.91 91 LEU A O 1
ATOM 769 N N . LEU A 1 92 ? 14.064 -8.264 -32.280 1.00 60.38 92 LEU A N 1
ATOM 770 C CA . LEU A 1 92 ? 12.817 -8.428 -31.524 1.00 60.38 92 LEU A CA 1
ATOM 771 C C . LEU A 1 92 ? 11.811 -9.364 -32.211 1.00 60.38 92 LEU A C 1
ATOM 773 O O . LEU A 1 92 ? 10.745 -9.613 -31.656 1.00 60.38 92 LEU A O 1
ATOM 777 N N . ASP A 1 93 ? 12.142 -9.886 -33.394 1.00 61.16 93 ASP A N 1
ATOM 778 C CA . ASP A 1 93 ? 11.358 -10.933 -34.042 1.00 61.16 93 ASP A CA 1
ATOM 779 C C . ASP A 1 93 ? 11.468 -12.230 -33.214 1.00 61.16 93 ASP A C 1
ATOM 781 O O . ASP A 1 93 ? 12.570 -12.662 -32.864 1.00 61.16 93 ASP A O 1
ATOM 785 N N . GLU A 1 94 ? 10.334 -12.856 -32.878 1.00 57.72 94 GLU A N 1
ATOM 786 C CA . GLU A 1 94 ? 10.226 -14.056 -32.015 1.00 57.72 94 GLU A CA 1
ATOM 787 C C . GLU A 1 94 ? 11.177 -15.199 -32.435 1.00 57.72 94 GLU A C 1
ATOM 789 O O . GLU A 1 94 ? 11.658 -15.985 -31.614 1.00 57.72 94 GLU A O 1
ATOM 794 N N . THR A 1 95 ? 11.504 -15.266 -33.727 1.00 56.25 95 THR A N 1
ATOM 795 C CA . THR A 1 95 ? 12.435 -16.227 -34.333 1.00 56.25 95 THR A CA 1
ATOM 796 C C . THR A 1 95 ? 13.906 -15.923 -34.014 1.00 56.25 95 THR A C 1
ATOM 798 O O . THR A 1 95 ? 14.689 -16.850 -33.794 1.00 56.25 95 THR A O 1
ATOM 801 N N . ASN A 1 96 ? 14.279 -14.643 -33.913 1.00 53.06 96 ASN A N 1
ATOM 802 C CA . ASN A 1 96 ? 15.631 -14.167 -33.601 1.00 53.06 96 ASN A CA 1
ATOM 803 C C . ASN A 1 96 ? 15.884 -14.009 -32.097 1.00 53.06 96 ASN A C 1
ATOM 805 O O . ASN A 1 96 ? 17.036 -14.106 -31.667 1.00 53.06 96 ASN A O 1
ATOM 809 N N . TYR A 1 97 ? 14.833 -13.866 -31.282 1.00 52.94 97 TYR A N 1
ATOM 810 C CA . TYR A 1 97 ? 14.949 -13.822 -29.819 1.00 52.94 97 TYR A CA 1
ATOM 811 C C . TYR A 1 97 ? 15.669 -15.062 -29.261 1.00 52.94 97 TYR A C 1
ATOM 813 O O . TYR A 1 97 ? 16.481 -14.966 -28.342 1.00 52.94 97 TYR A O 1
ATOM 821 N N . ARG A 1 98 ? 15.445 -16.238 -29.867 1.00 52.16 98 ARG A N 1
ATOM 822 C CA . ARG A 1 98 ? 16.152 -17.483 -29.513 1.00 52.16 98 ARG A CA 1
ATOM 823 C C . ARG A 1 98 ? 17.510 -17.652 -30.203 1.00 52.16 98 ARG A C 1
ATOM 825 O O . ARG A 1 98 ? 18.326 -18.430 -29.715 1.00 52.16 98 ARG A O 1
ATOM 832 N N . ALA A 1 99 ? 17.752 -16.954 -31.313 1.00 48.06 99 ALA A N 1
ATOM 833 C CA . ALA A 1 99 ? 18.941 -17.123 -32.152 1.00 48.06 99 ALA A CA 1
ATOM 834 C C . ALA A 1 99 ? 20.058 -16.093 -31.881 1.00 48.06 99 ALA A C 1
ATOM 836 O O . ALA A 1 99 ? 21.189 -16.316 -32.308 1.00 48.06 99 ALA A O 1
ATOM 837 N N . GLY A 1 100 ? 19.774 -14.994 -31.165 1.00 50.47 100 GLY A N 1
ATOM 838 C CA . GLY A 1 100 ? 20.675 -13.835 -31.088 1.00 50.47 100 GLY A CA 1
ATOM 839 C C . GLY A 1 100 ? 20.846 -13.159 -29.723 1.00 50.47 100 GLY A C 1
ATOM 840 O O . GLY A 1 100 ? 21.373 -12.051 -29.675 1.00 50.47 100 GLY A O 1
ATOM 841 N N . LEU A 1 101 ? 20.449 -13.777 -28.606 1.00 58.78 101 LEU A N 1
ATOM 842 C CA . LEU A 1 101 ? 20.884 -13.295 -27.289 1.00 58.78 101 LEU A CA 1
ATOM 843 C C . LEU A 1 101 ? 22.357 -13.672 -27.101 1.00 58.78 101 LEU A C 1
ATOM 845 O O . LEU A 1 101 ? 22.694 -14.856 -27.058 1.00 58.78 101 LEU A O 1
ATOM 849 N N . ASP A 1 102 ? 23.235 -12.667 -27.001 1.00 63.03 102 ASP A N 1
ATOM 850 C CA . ASP A 1 102 ? 24.615 -12.834 -26.528 1.00 63.03 102 ASP A CA 1
ATOM 851 C C . ASP A 1 102 ? 24.605 -13.827 -25.357 1.00 63.03 102 ASP A C 1
ATOM 853 O O . ASP A 1 102 ? 23.979 -13.568 -24.327 1.00 63.03 102 ASP A O 1
ATOM 857 N N . ARG A 1 103 ? 25.274 -14.981 -25.508 1.00 66.06 103 ARG A N 1
ATOM 858 C CA . ARG A 1 103 ? 25.302 -16.041 -24.481 1.00 66.06 103 ARG A CA 1
ATOM 859 C C . ARG A 1 103 ? 25.800 -15.501 -23.127 1.00 66.06 103 ARG A C 1
ATOM 861 O O . ARG A 1 103 ? 25.530 -16.101 -22.090 1.00 66.06 103 ARG A O 1
ATOM 868 N N . ASN A 1 104 ? 26.480 -14.352 -23.128 1.00 74.12 104 ASN A N 1
ATOM 869 C CA . ASN A 1 104 ? 27.018 -13.670 -21.952 1.00 74.12 104 ASN A CA 1
ATOM 870 C C . ASN A 1 104 ? 26.093 -12.582 -21.365 1.00 74.12 104 ASN A C 1
ATOM 872 O O . ASN A 1 104 ? 26.473 -11.906 -20.395 1.00 74.12 104 ASN A O 1
ATOM 876 N N . PHE A 1 105 ? 24.904 -12.376 -21.938 1.00 82.69 105 PHE A N 1
ATOM 877 C CA . PHE A 1 105 ? 23.916 -11.409 -21.473 1.00 82.69 105 PHE A CA 1
ATOM 878 C C . PHE A 1 105 ? 22.589 -12.097 -21.136 1.00 82.69 105 PHE A C 1
ATOM 880 O O . PHE A 1 105 ? 21.711 -12.273 -21.974 1.00 82.69 105 PHE A O 1
ATOM 887 N N . ASN A 1 106 ? 22.436 -12.456 -19.860 1.00 85.50 106 ASN A N 1
ATOM 888 C CA . ASN A 1 106 ? 21.158 -12.880 -19.299 1.00 85.50 106 ASN A CA 1
ATOM 889 C C . ASN A 1 106 ? 20.613 -11.748 -18.405 1.00 85.50 106 ASN A C 1
ATOM 891 O O . ASN A 1 106 ? 21.223 -11.471 -17.367 1.00 85.50 106 ASN A O 1
ATOM 895 N N . PRO A 1 107 ? 19.488 -11.099 -18.768 1.00 86.38 107 PRO A N 1
ATOM 896 C CA . PRO A 1 107 ? 18.970 -9.945 -18.034 1.00 86.38 107 PRO A CA 1
ATOM 897 C C . PRO A 1 107 ? 18.558 -10.295 -16.599 1.00 86.38 107 PRO A C 1
ATOM 899 O O . PRO A 1 107 ? 18.747 -9.480 -15.699 1.00 86.38 107 PRO A O 1
ATOM 902 N N . VAL A 1 108 ? 18.075 -11.517 -16.352 1.00 89.38 108 VAL A N 1
ATOM 903 C CA . VAL A 1 108 ? 17.709 -11.981 -15.004 1.00 89.38 108 VAL A CA 1
ATOM 904 C C . VAL A 1 108 ? 18.955 -12.120 -14.132 1.00 89.38 108 VAL A C 1
ATOM 906 O O . VAL A 1 108 ? 18.980 -11.621 -13.008 1.00 89.38 108 VAL A O 1
ATOM 909 N N . ASN A 1 109 ? 20.022 -12.723 -14.665 1.00 90.81 109 ASN A N 1
ATOM 910 C CA . ASN A 1 109 ? 21.283 -12.852 -13.931 1.00 90.81 109 ASN A CA 1
ATOM 911 C C . ASN A 1 109 ? 21.916 -11.482 -13.667 1.00 90.81 109 ASN A C 1
ATOM 913 O O . ASN A 1 109 ? 22.392 -11.235 -12.564 1.00 90.81 109 ASN A O 1
ATOM 917 N N . ARG A 1 110 ? 21.874 -10.565 -14.643 1.00 90.31 110 ARG A N 1
ATOM 918 C CA . ARG A 1 110 ? 22.377 -9.193 -14.468 1.00 90.31 110 ARG A CA 1
ATOM 919 C C . ARG A 1 110 ? 21.591 -8.423 -13.413 1.00 90.31 110 ARG A C 1
ATOM 921 O O . ARG A 1 110 ? 22.199 -7.705 -12.623 1.00 90.31 110 ARG A O 1
ATOM 928 N N . LEU A 1 11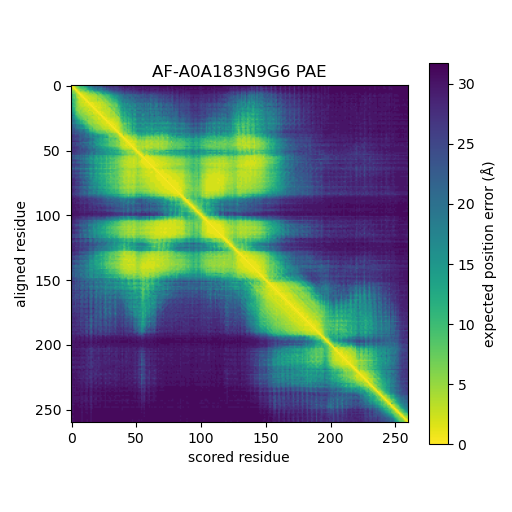1 ? 20.271 -8.609 -13.346 1.00 91.75 111 LEU A N 1
ATOM 929 C CA . LEU A 1 111 ? 19.457 -8.034 -12.276 1.00 91.75 111 LEU A CA 1
ATOM 930 C C . LEU A 1 111 ? 19.839 -8.605 -10.918 1.00 91.75 111 LEU A C 1
ATOM 932 O O . LEU A 1 111 ? 20.058 -7.839 -9.987 1.00 91.75 111 LEU A O 1
ATOM 936 N N . ALA A 1 112 ? 19.974 -9.926 -10.808 1.00 91.56 112 ALA A N 1
ATOM 937 C CA . ALA A 1 112 ? 20.396 -10.564 -9.568 1.00 91.56 112 ALA A CA 1
ATOM 938 C C . ALA A 1 112 ? 21.772 -10.049 -9.109 1.00 91.56 112 ALA A C 1
ATOM 940 O O . ALA A 1 112 ? 21.916 -9.628 -7.963 1.00 91.56 112 ALA A O 1
ATOM 941 N N . GLU A 1 113 ? 22.758 -9.986 -10.011 1.00 91.75 113 GLU A N 1
ATOM 942 C CA . GLU A 1 113 ? 24.084 -9.419 -9.737 1.00 91.75 113 GLU A CA 1
ATOM 943 C C . GLU A 1 113 ? 23.998 -7.964 -9.259 1.00 91.75 113 GLU A C 1
ATOM 945 O O . GLU A 1 113 ? 24.644 -7.594 -8.274 1.00 91.75 113 GLU A O 1
ATOM 950 N N . TYR A 1 114 ? 23.192 -7.136 -9.931 1.00 90.75 114 TYR A N 1
ATOM 951 C CA . TYR A 1 114 ? 22.983 -5.744 -9.544 1.00 90.75 114 TYR A CA 1
ATOM 952 C C . TYR A 1 114 ? 22.359 -5.642 -8.151 1.00 90.75 114 TYR A C 1
ATOM 954 O O . TYR A 1 114 ? 22.830 -4.861 -7.320 1.00 90.75 114 TYR A O 1
ATOM 962 N N . LEU A 1 115 ? 21.329 -6.442 -7.871 1.00 89.62 115 LEU A N 1
ATOM 963 C CA . LEU A 1 115 ? 20.628 -6.418 -6.594 1.00 89.62 115 LEU A CA 1
ATOM 964 C C . LEU A 1 115 ? 21.524 -6.892 -5.440 1.00 89.62 115 LEU A C 1
ATOM 966 O O . LEU A 1 115 ? 21.531 -6.269 -4.378 1.00 89.62 115 LEU A O 1
ATOM 970 N N . MET A 1 116 ? 22.331 -7.934 -5.662 1.00 89.00 116 MET A N 1
ATOM 971 C CA . MET A 1 116 ? 23.294 -8.441 -4.677 1.00 89.00 116 MET A CA 1
ATOM 972 C C . MET A 1 116 ? 24.384 -7.416 -4.350 1.00 89.00 116 MET A C 1
ATOM 974 O O . MET A 1 116 ? 24.814 -7.320 -3.203 1.00 89.00 116 MET A O 1
ATOM 978 N N . ARG A 1 117 ? 24.826 -6.633 -5.342 1.00 88.19 117 ARG A N 1
ATOM 979 C CA . ARG A 1 117 ? 25.852 -5.595 -5.153 1.00 88.19 117 ARG A CA 1
ATOM 980 C C . ARG A 1 117 ? 25.316 -4.330 -4.480 1.00 88.19 117 ARG A C 1
ATOM 982 O O . ARG A 1 117 ? 26.085 -3.635 -3.828 1.00 88.19 117 ARG A O 1
ATOM 989 N N . ASN A 1 118 ? 24.023 -4.034 -4.621 1.00 83.38 118 ASN A N 1
ATOM 990 C CA . ASN A 1 118 ? 23.418 -2.767 -4.195 1.00 83.38 118 ASN A CA 1
ATOM 991 C C . ASN A 1 118 ? 22.385 -2.947 -3.073 1.00 83.38 118 ASN A C 1
ATOM 993 O O . ASN A 1 118 ? 21.234 -2.577 -3.247 1.00 83.38 118 ASN A O 1
ATOM 997 N N . ASN A 1 119 ? 22.763 -3.503 -1.922 1.00 79.44 119 ASN A N 1
ATOM 998 C CA . ASN A 1 119 ? 21.830 -3.809 -0.825 1.00 79.44 119 ASN A CA 1
ATOM 999 C C . ASN A 1 119 ? 20.936 -2.611 -0.407 1.00 79.44 119 ASN A C 1
ATOM 1001 O O . ASN A 1 119 ? 21.452 -1.574 0.016 1.00 79.44 119 ASN A O 1
ATOM 1005 N N . HIS A 1 120 ? 19.604 -2.785 -0.444 1.00 73.38 120 HIS A N 1
ATOM 1006 C CA . HIS A 1 120 ? 18.603 -1.783 -0.036 1.00 73.38 120 HIS A CA 1
ATOM 1007 C C . HIS A 1 120 ? 18.849 -1.181 1.353 1.00 73.38 120 HIS A C 1
ATOM 1009 O O . HIS A 1 120 ? 18.582 -0.002 1.555 1.00 73.38 120 HIS A O 1
ATOM 1015 N N . LYS A 1 121 ? 19.407 -1.944 2.305 1.00 71.62 121 LYS A N 1
ATOM 1016 C CA . LYS A 1 121 ? 19.671 -1.447 3.668 1.00 71.62 121 LYS A CA 1
ATOM 1017 C C . LYS A 1 121 ? 20.740 -0.356 3.730 1.00 71.62 121 LYS A C 1
ATOM 1019 O O . LYS A 1 121 ? 20.864 0.309 4.756 1.00 71.62 121 LYS A O 1
ATOM 1024 N N . HIS A 1 122 ? 21.580 -0.242 2.704 1.00 67.25 122 HIS A N 1
ATOM 1025 C CA . HIS A 1 122 ? 22.750 0.646 2.699 1.00 67.25 122 HIS A CA 1
ATOM 1026 C C . HIS A 1 122 ? 22.766 1.588 1.494 1.00 67.25 122 HIS A C 1
ATOM 1028 O O . HIS A 1 122 ? 23.617 2.473 1.414 1.00 67.25 122 HIS A O 1
ATOM 1034 N N . ASN A 1 123 ? 21.838 1.406 0.554 1.00 64.69 123 ASN A N 1
ATOM 1035 C CA . ASN A 1 123 ? 21.752 2.235 -0.629 1.00 64.69 123 ASN A CA 1
ATOM 1036 C C . ASN A 1 123 ? 20.863 3.448 -0.346 1.00 64.69 123 ASN A C 1
ATOM 1038 O O . ASN A 1 123 ? 19.635 3.359 -0.331 1.00 64.69 123 ASN A O 1
ATOM 1042 N N . HIS A 1 124 ? 21.497 4.594 -0.113 1.00 64.12 124 HIS A N 1
ATOM 1043 C CA . HIS A 1 124 ? 20.806 5.874 -0.054 1.00 64.12 124 HIS A CA 1
ATOM 1044 C C . HIS A 1 124 ? 20.446 6.271 -1.482 1.00 64.12 124 HIS A C 1
ATOM 1046 O O . HIS A 1 124 ? 21.237 6.901 -2.186 1.00 64.12 124 HIS A O 1
ATOM 1052 N N . PHE A 1 125 ? 19.265 5.849 -1.935 1.00 66.00 125 PHE A N 1
ATOM 1053 C CA . PHE A 1 125 ? 18.744 6.281 -3.224 1.00 66.00 125 PHE A CA 1
ATOM 1054 C C . PHE A 1 125 ? 18.768 7.806 -3.279 1.00 66.00 125 PHE A C 1
ATOM 1056 O O . PHE A 1 125 ? 18.258 8.471 -2.376 1.00 66.00 125 PHE A O 1
ATOM 1063 N N . SER A 1 126 ? 19.364 8.368 -4.330 1.00 62.53 126 SER A N 1
ATOM 1064 C CA . SER A 1 126 ? 19.368 9.813 -4.497 1.00 62.53 126 SER A CA 1
ATOM 1065 C C . SER A 1 126 ? 17.921 10.290 -4.628 1.00 62.53 126 SER A C 1
ATOM 1067 O O . SER A 1 126 ? 17.240 9.939 -5.597 1.00 62.53 126 SER A O 1
ATOM 1069 N N . GLU A 1 127 ? 17.462 11.115 -3.686 1.00 62.38 127 GLU A N 1
ATOM 1070 C CA . GLU A 1 127 ? 16.121 11.729 -3.693 1.00 62.38 127 GLU A CA 1
ATOM 1071 C C . GLU A 1 127 ? 15.829 12.535 -4.974 1.00 62.38 127 GLU A C 1
ATOM 1073 O O . GLU A 1 127 ? 14.695 12.927 -5.246 1.00 62.38 127 GLU A O 1
ATOM 1078 N N . SER A 1 128 ? 16.857 12.778 -5.788 1.00 64.81 128 SER A N 1
ATOM 1079 C CA . SER A 1 128 ? 16.779 13.427 -7.090 1.00 64.81 128 SER A CA 1
ATOM 1080 C C . SER A 1 128 ? 16.133 12.576 -8.187 1.00 64.81 128 SER A C 1
ATOM 1082 O O . SER A 1 128 ? 15.687 13.151 -9.182 1.00 64.81 128 SER A O 1
ATOM 1084 N N . SER A 1 129 ? 16.056 11.245 -8.048 1.00 75.00 129 SER A N 1
ATOM 1085 C CA . SER A 1 129 ? 15.435 10.408 -9.082 1.00 75.00 129 SER A CA 1
ATOM 1086 C C . SER A 1 129 ? 13.909 10.586 -9.082 1.00 75.00 129 SER A C 1
ATOM 1088 O O . SER A 1 129 ? 13.278 10.393 -8.038 1.00 75.00 129 SER A O 1
ATOM 1090 N N . PRO A 1 130 ? 13.285 10.906 -10.234 1.00 76.81 130 PRO A N 1
ATOM 1091 C CA . PRO A 1 130 ? 11.836 11.083 -10.323 1.00 76.81 130 PRO A CA 1
ATOM 1092 C C . PRO A 1 130 ? 11.073 9.812 -9.924 1.00 76.81 130 PRO A C 1
ATOM 1094 O O . PRO A 1 130 ? 10.054 9.899 -9.253 1.00 76.81 130 PRO A O 1
ATOM 1097 N N . TYR A 1 131 ? 11.606 8.625 -10.229 1.00 77.38 131 TYR A N 1
ATOM 1098 C CA . TYR A 1 131 ? 10.981 7.355 -9.847 1.00 77.38 131 TYR A CA 1
ATOM 1099 C C . TYR A 1 131 ? 10.926 7.167 -8.330 1.00 77.38 131 TYR A C 1
ATOM 1101 O O . TYR A 1 131 ? 9.894 6.805 -7.772 1.00 77.38 131 TYR A O 1
ATOM 1109 N N . VAL A 1 132 ? 12.034 7.450 -7.645 1.00 79.75 132 VAL A N 1
ATOM 1110 C CA . VAL A 1 132 ? 12.122 7.311 -6.185 1.00 79.75 132 VAL A CA 1
ATOM 1111 C C . VAL A 1 132 ? 11.207 8.326 -5.503 1.00 79.75 132 VAL A C 1
ATOM 1113 O O . VAL A 1 132 ? 10.545 7.998 -4.520 1.00 79.75 132 VAL A O 1
ATOM 1116 N N . ARG A 1 133 ? 11.118 9.542 -6.051 1.00 81.62 133 ARG A N 1
ATOM 1117 C CA . ARG A 1 133 ? 10.225 10.589 -5.553 1.00 81.62 133 ARG A CA 1
ATOM 1118 C C . ARG A 1 133 ? 8.750 10.188 -5.647 1.00 81.62 133 ARG A C 1
ATOM 1120 O O . ARG A 1 133 ? 8.057 10.269 -4.632 1.00 81.62 133 ARG A O 1
ATOM 1127 N N . GLY A 1 134 ? 8.286 9.724 -6.810 1.00 82.81 134 GLY A N 1
ATOM 1128 C CA . GLY A 1 134 ? 6.918 9.227 -6.991 1.00 82.81 134 GLY A CA 1
ATOM 1129 C C . GLY A 1 134 ? 6.581 8.091 -6.023 1.00 82.81 134 GLY A C 1
ATOM 1130 O O . GLY A 1 134 ? 5.578 8.144 -5.313 1.00 82.81 134 GLY A O 1
ATOM 1131 N N . LEU A 1 135 ? 7.486 7.118 -5.895 1.00 86.56 135 LEU A N 1
ATOM 1132 C CA . LEU A 1 135 ? 7.363 6.004 -4.953 1.00 86.56 135 LEU A CA 1
ATOM 1133 C C . LEU A 1 135 ? 7.257 6.473 -3.491 1.00 86.56 135 LEU A C 1
ATOM 1135 O O . LEU A 1 135 ? 6.349 6.064 -2.769 1.00 86.56 135 LEU A O 1
ATOM 1139 N N . ARG A 1 136 ? 8.112 7.396 -3.039 1.00 84.38 136 ARG A N 1
ATOM 1140 C CA . ARG A 1 136 ? 8.038 7.938 -1.669 1.00 84.38 136 ARG A CA 1
ATOM 1141 C C . ARG A 1 136 ? 6.727 8.672 -1.402 1.00 84.38 136 ARG A C 1
ATOM 1143 O O . ARG A 1 136 ? 6.149 8.511 -0.328 1.00 84.38 136 ARG A O 1
ATOM 1150 N N . TYR A 1 137 ? 6.222 9.414 -2.383 1.00 83.75 137 TYR A N 1
ATOM 1151 C CA . TYR A 1 137 ? 4.914 10.050 -2.268 1.00 83.75 137 TYR A CA 1
ATOM 1152 C C . TYR A 1 137 ? 3.800 9.009 -2.085 1.00 83.75 137 TYR A C 1
ATOM 1154 O O . TYR A 1 137 ? 3.017 9.109 -1.138 1.00 83.75 137 TYR A O 1
ATOM 1162 N N . THR A 1 138 ? 3.784 7.949 -2.898 1.00 86.00 138 THR A N 1
ATOM 1163 C CA . THR A 1 138 ? 2.805 6.860 -2.728 1.00 86.00 138 THR A CA 1
ATOM 1164 C C . THR A 1 138 ? 2.908 6.167 -1.375 1.00 86.00 138 THR A C 1
ATOM 1166 O O . THR A 1 138 ? 1.885 5.886 -0.759 1.00 86.00 138 THR A O 1
ATOM 1169 N N . LEU A 1 139 ? 4.122 5.972 -0.853 1.00 88.62 139 LEU A N 1
ATOM 1170 C CA . LEU A 1 139 ? 4.332 5.389 0.470 1.00 88.62 139 LEU A CA 1
ATOM 1171 C C . LEU A 1 139 ? 3.689 6.239 1.570 1.00 88.62 139 LEU A C 1
ATOM 1173 O O . LEU A 1 139 ? 2.966 5.710 2.410 1.00 88.62 139 LEU A O 1
ATOM 1177 N N . THR A 1 140 ? 3.911 7.556 1.547 1.00 85.88 140 THR A N 1
ATOM 1178 C CA . THR A 1 140 ? 3.305 8.462 2.538 1.00 85.88 140 THR A CA 1
ATOM 1179 C C . THR A 1 140 ? 1.779 8.463 2.464 1.00 85.88 140 THR A C 1
ATOM 1181 O O . THR A 1 140 ? 1.116 8.492 3.500 1.00 85.88 140 THR A O 1
ATOM 1184 N N . LYS A 1 141 ? 1.205 8.360 1.259 1.00 85.12 141 LYS A N 1
ATOM 1185 C CA . LYS A 1 141 ? -0.241 8.199 1.066 1.00 85.12 141 LYS A CA 1
ATOM 1186 C C . LYS A 1 141 ? -0.767 6.890 1.650 1.00 85.12 141 LYS A C 1
ATOM 1188 O O . LYS A 1 141 ? -1.725 6.923 2.415 1.00 85.12 141 LYS A O 1
ATOM 1193 N N . LEU A 1 142 ? -0.108 5.767 1.370 1.00 86.75 142 LEU A N 1
ATOM 1194 C CA . LEU A 1 142 ? -0.489 4.465 1.924 1.00 86.75 142 LEU A CA 1
ATOM 1195 C C . LEU A 1 142 ? -0.405 4.457 3.458 1.00 86.75 142 LEU A C 1
ATOM 1197 O O . LEU A 1 142 ? -1.316 3.976 4.122 1.00 86.75 142 LEU A O 1
ATOM 1201 N N . GLN A 1 143 ? 0.633 5.064 4.039 1.00 85.88 143 GLN A N 1
ATOM 1202 C CA . GLN A 1 143 ? 0.768 5.199 5.494 1.00 85.88 143 GLN A CA 1
ATOM 1203 C C . GLN A 1 143 ? -0.363 6.033 6.117 1.00 85.88 143 GLN A C 1
ATOM 1205 O O . GLN A 1 143 ? -0.866 5.689 7.188 1.00 85.88 143 GLN A O 1
ATOM 1210 N N . GLN A 1 144 ? -0.788 7.112 5.449 1.00 83.75 144 GLN A N 1
ATOM 1211 C CA . GLN A 1 144 ? -1.945 7.907 5.876 1.00 83.75 144 GLN A CA 1
ATOM 1212 C C . GLN A 1 144 ? -3.234 7.076 5.850 1.00 83.75 144 GLN A C 1
ATOM 1214 O O . GLN A 1 144 ? -4.015 7.135 6.800 1.00 83.75 144 GLN A O 1
ATOM 1219 N N . GLU A 1 145 ? -3.444 6.267 4.810 1.00 81.88 145 GLU A N 1
ATOM 1220 C CA . GLU A 1 145 ? -4.599 5.367 4.719 1.00 81.88 145 GLU A CA 1
ATOM 1221 C C . GLU A 1 145 ? -4.596 4.312 5.832 1.00 81.88 145 GLU A C 1
ATOM 1223 O O . GLU A 1 145 ? -5.617 4.132 6.501 1.00 81.88 145 GLU A O 1
ATOM 1228 N N . THR A 1 146 ? -3.451 3.679 6.112 1.00 80.50 146 THR A N 1
ATOM 1229 C CA . THR A 1 146 ? -3.312 2.730 7.230 1.00 80.50 146 THR A CA 1
ATOM 1230 C C . THR A 1 146 ? -3.633 3.393 8.571 1.00 80.50 146 THR A C 1
ATOM 1232 O O . THR A 1 146 ? -4.355 2.823 9.395 1.00 80.50 146 THR A O 1
ATOM 1235 N N . PHE A 1 147 ? -3.145 4.617 8.798 1.00 77.44 147 PHE A N 1
ATOM 1236 C CA . PHE A 1 147 ? -3.438 5.365 10.021 1.00 77.44 147 PHE A CA 1
ATOM 1237 C C . PHE A 1 147 ? -4.945 5.618 10.178 1.00 77.44 147 PHE A C 1
ATOM 1239 O O . PHE A 1 147 ? -5.511 5.339 11.237 1.00 77.44 147 PHE A O 1
ATOM 1246 N N . ILE A 1 148 ? -5.626 6.044 9.112 1.00 77.56 148 ILE A N 1
ATOM 1247 C CA . ILE A 1 148 ? -7.081 6.257 9.121 1.00 77.56 148 ILE A CA 1
ATOM 1248 C C . ILE A 1 148 ? -7.827 4.938 9.384 1.00 77.56 148 ILE A C 1
ATOM 1250 O O . ILE A 1 148 ? -8.752 4.890 10.200 1.00 77.56 148 ILE A O 1
ATOM 1254 N N . GLN A 1 149 ? -7.413 3.844 8.741 1.00 75.94 149 GLN A N 1
ATOM 1255 C CA . GLN A 1 149 ? -8.032 2.531 8.919 1.00 75.94 149 GLN A CA 1
ATOM 1256 C C . GLN A 1 149 ? -7.875 2.004 10.353 1.00 75.94 149 GLN A C 1
ATOM 1258 O O . GLN A 1 149 ? -8.841 1.486 10.921 1.00 75.94 149 GLN A O 1
ATOM 1263 N N . SER A 1 150 ? -6.701 2.182 10.967 1.00 72.75 150 SER A N 1
ATOM 1264 C CA . SER A 1 150 ? -6.453 1.780 12.358 1.00 72.75 150 SER A CA 1
ATOM 1265 C C . SER A 1 150 ? -7.295 2.579 13.362 1.00 72.75 150 SER A C 1
ATOM 1267 O O . SER A 1 150 ? -7.893 1.991 14.268 1.00 72.75 150 SER A O 1
ATOM 1269 N N . GLY A 1 151 ? -7.452 3.894 13.160 1.00 71.19 151 GLY A N 1
ATOM 1270 C CA . GLY A 1 151 ? -8.340 4.730 13.975 1.00 71.19 151 GLY A CA 1
ATOM 1271 C C . GLY A 1 151 ? -9.799 4.268 13.907 1.00 71.19 151 GLY A C 1
ATOM 1272 O O . GLY A 1 151 ? -10.479 4.157 14.930 1.00 71.19 151 GLY A O 1
ATOM 1273 N N . ASN A 1 152 ? -10.257 3.892 12.712 1.00 77.25 152 ASN A N 1
ATOM 1274 C CA . ASN A 1 152 ? -11.599 3.353 12.502 1.00 77.25 152 ASN A CA 1
ATOM 1275 C C . ASN A 1 152 ? -11.799 1.979 13.162 1.00 77.25 152 ASN A C 1
ATOM 1277 O O . ASN A 1 152 ? -12.873 1.706 13.702 1.00 77.25 152 ASN A O 1
ATOM 1281 N N . GLN A 1 153 ? -10.787 1.108 13.155 1.00 76.75 153 GLN A N 1
ATOM 1282 C CA . GLN A 1 153 ? -10.847 -0.174 13.866 1.00 76.75 153 GLN A CA 1
ATOM 1283 C C . GLN A 1 153 ? -10.921 0.024 15.383 1.00 76.75 153 GLN A C 1
ATOM 1285 O O . GLN A 1 153 ? -11.762 -0.596 16.033 1.00 76.75 153 GLN A O 1
ATOM 1290 N N . LEU A 1 154 ? -10.119 0.930 15.946 1.00 76.75 154 LEU A N 1
ATOM 1291 C CA . LEU A 1 154 ? -10.166 1.249 17.374 1.00 76.75 154 LEU A CA 1
ATOM 1292 C C . LEU A 1 154 ? -11.533 1.809 17.788 1.00 76.75 154 LEU A C 1
ATOM 1294 O O . LEU A 1 154 ? -12.081 1.408 18.816 1.00 76.75 154 LEU A O 1
ATOM 1298 N N . ALA A 1 155 ? -12.114 2.689 16.969 1.00 73.75 155 ALA A N 1
ATOM 1299 C CA . ALA A 1 155 ? -13.457 3.211 17.195 1.00 73.75 155 ALA A CA 1
ATOM 1300 C C . ALA A 1 155 ? -14.508 2.086 17.216 1.00 73.75 155 ALA A C 1
ATOM 1302 O O . ALA A 1 155 ? -15.345 2.049 18.118 1.00 73.75 155 ALA A O 1
ATOM 1303 N N . LYS A 1 156 ? -14.426 1.120 16.290 1.00 78.69 156 LYS A N 1
ATOM 1304 C CA . LYS A 1 156 ? -15.306 -0.064 16.277 1.00 78.69 156 LYS A CA 1
ATOM 1305 C C . LYS A 1 156 ? -15.147 -0.918 17.534 1.00 78.69 156 LYS A C 1
ATOM 1307 O O . LYS A 1 156 ? -16.149 -1.310 18.128 1.00 78.69 156 LYS A O 1
ATOM 1312 N N . VAL A 1 157 ? -13.912 -1.170 17.970 1.00 86.50 157 VAL A N 1
ATOM 1313 C CA . VAL A 1 157 ? -13.640 -1.935 19.198 1.00 86.50 157 VAL A CA 1
ATOM 1314 C C . VAL A 1 157 ? -14.221 -1.217 20.415 1.00 86.50 157 VAL A C 1
ATOM 1316 O O . VAL A 1 157 ? -14.923 -1.839 21.211 1.00 86.50 157 VAL A O 1
ATOM 1319 N N . LYS A 1 158 ? -14.012 0.098 20.530 1.00 88.25 158 LYS A N 1
ATOM 1320 C CA . LYS A 1 158 ? -14.563 0.902 21.626 1.00 88.25 158 LYS A CA 1
ATOM 1321 C C . LYS A 1 158 ? -16.092 0.846 21.661 1.00 88.25 158 LYS A C 1
ATOM 1323 O O . LYS A 1 158 ? -16.656 0.572 22.715 1.00 88.25 158 LYS A O 1
ATOM 1328 N N . LEU A 1 159 ? -16.746 1.011 20.510 1.00 84.31 159 LEU A N 1
ATOM 1329 C CA . LEU A 1 159 ? -18.201 0.888 20.398 1.00 84.31 159 LEU A CA 1
ATOM 1330 C C . LEU A 1 159 ? -18.687 -0.504 20.825 1.00 84.31 159 LEU A C 1
ATOM 1332 O O . LEU A 1 159 ? -19.622 -0.603 21.612 1.00 84.31 159 LEU A O 1
ATOM 1336 N N . SER A 1 160 ? -18.027 -1.576 20.377 1.00 86.12 160 SER A N 1
ATOM 1337 C CA . SER A 1 160 ? -18.399 -2.943 20.772 1.00 86.12 160 SER A CA 1
ATOM 1338 C C . SER A 1 160 ? -18.221 -3.203 22.274 1.00 86.12 160 SER A C 1
ATOM 1340 O O . SER A 1 160 ? -19.051 -3.870 22.891 1.00 86.12 160 SER A O 1
ATOM 1342 N N . ALA A 1 161 ? -17.182 -2.632 22.889 1.00 89.56 161 ALA A N 1
ATOM 1343 C CA . ALA A 1 161 ? -16.940 -2.741 24.323 1.00 89.56 161 ALA A CA 1
ATOM 1344 C C . ALA A 1 161 ? -17.990 -1.975 25.141 1.00 89.56 161 ALA A C 1
ATOM 1346 O O . ALA A 1 161 ? -18.457 -2.473 26.165 1.00 89.56 161 ALA A O 1
ATOM 1347 N N . ASP A 1 162 ? -18.389 -0.787 24.684 1.00 88.81 162 ASP A N 1
ATOM 1348 C CA . ASP A 1 162 ? -19.425 0.003 25.346 1.00 88.81 162 ASP A CA 1
ATOM 1349 C C . ASP A 1 162 ? -20.809 -0.654 25.220 1.00 88.81 162 ASP A C 1
ATOM 1351 O O . ASP A 1 162 ? -21.545 -0.689 26.206 1.00 88.81 162 ASP A O 1
ATOM 1355 N N . VAL A 1 163 ? -21.131 -1.268 24.075 1.00 89.50 163 VAL A N 1
ATOM 1356 C CA . VAL A 1 163 ? -22.346 -2.092 23.913 1.00 89.50 163 VAL A CA 1
ATOM 1357 C C . VAL A 1 163 ? -22.337 -3.282 24.878 1.00 89.50 163 VAL A C 1
ATOM 1359 O O . VAL A 1 163 ? -23.316 -3.515 25.581 1.00 89.50 163 VAL A O 1
ATOM 1362 N N . ARG A 1 164 ? -21.212 -3.994 25.010 1.00 89.44 164 ARG A N 1
ATOM 1363 C CA . ARG A 1 164 ? -21.132 -5.131 25.940 1.00 89.44 164 ARG A CA 1
ATOM 1364 C C . ARG A 1 164 ? -21.355 -4.710 27.395 1.00 89.44 164 ARG A C 1
ATOM 1366 O O . ARG A 1 164 ? -22.079 -5.374 28.131 1.00 89.44 164 ARG A O 1
ATOM 1373 N N . ARG A 1 165 ? -20.795 -3.564 27.800 1.00 87.44 165 ARG A N 1
ATOM 1374 C CA . ARG A 1 165 ? -20.996 -2.998 29.146 1.00 87.44 165 ARG A CA 1
ATOM 1375 C C . ARG A 1 165 ? -22.449 -2.613 29.414 1.00 87.44 165 ARG A C 1
ATOM 1377 O O . ARG A 1 165 ? -22.911 -2.744 30.547 1.00 87.44 165 ARG A O 1
ATOM 1384 N N . THR A 1 166 ? -23.168 -2.081 28.426 1.00 88.06 166 THR A N 1
ATOM 1385 C CA . THR A 1 166 ? -24.580 -1.717 28.616 1.00 88.06 166 THR A CA 1
ATOM 1386 C C . THR A 1 166 ? -25.465 -2.956 28.703 1.00 88.06 166 THR A C 1
ATOM 1388 O O . THR A 1 166 ? -26.360 -2.989 29.547 1.00 88.06 166 THR A O 1
ATOM 1391 N N . GLU A 1 167 ? -25.181 -3.996 27.920 1.00 90.25 167 GLU A N 1
ATOM 1392 C CA . GLU A 1 167 ? -25.864 -5.291 28.011 1.00 90.25 167 GLU A CA 1
ATOM 1393 C C . GLU A 1 167 ? -25.646 -5.975 29.368 1.00 90.25 167 GLU A C 1
ATOM 1395 O O . GLU A 1 167 ? -26.605 -6.461 29.971 1.00 90.25 167 GLU A O 1
ATOM 1400 N N . GLU A 1 168 ? -24.410 -5.981 29.879 1.00 90.06 168 GLU A N 1
ATOM 1401 C CA . GLU A 1 168 ? -24.070 -6.514 31.207 1.00 90.06 168 GLU A CA 1
ATOM 1402 C C . GLU A 1 168 ? -24.862 -5.783 32.309 1.00 90.06 168 GLU A C 1
ATOM 1404 O O . GLU A 1 168 ? -25.559 -6.424 33.097 1.00 90.06 168 GLU A O 1
ATOM 1409 N N . LYS A 1 169 ? -24.888 -4.443 32.285 1.00 90.19 169 LYS A N 1
ATOM 1410 C CA . LYS A 1 169 ? -25.692 -3.636 33.224 1.00 90.19 169 LYS A CA 1
ATOM 1411 C C . LYS A 1 169 ? -27.191 -3.917 33.125 1.00 90.19 169 LYS A C 1
ATOM 1413 O O . LYS A 1 169 ? -27.887 -3.940 34.138 1.00 90.19 169 LYS A O 1
ATOM 1418 N N . GLN A 1 170 ? -27.719 -4.114 31.915 1.00 88.19 170 GLN A N 1
ATOM 1419 C CA . GLN A 1 170 ? -29.131 -4.455 31.737 1.00 88.19 170 GLN A CA 1
ATOM 1420 C C . GLN A 1 170 ? -29.462 -5.837 32.302 1.00 88.19 170 GLN A C 1
ATOM 1422 O O . GLN A 1 170 ? -30.539 -6.009 32.874 1.00 88.19 170 GLN A O 1
ATOM 1427 N N . LYS A 1 171 ? -28.557 -6.813 32.166 1.00 90.12 171 LYS A N 1
ATOM 1428 C CA . LYS A 1 171 ? -28.720 -8.137 32.778 1.00 90.12 171 LYS A CA 1
ATOM 1429 C C . LYS A 1 171 ? -28.707 -8.046 34.302 1.00 90.12 171 LYS A C 1
ATOM 1431 O O . LYS A 1 171 ? -29.622 -8.576 34.920 1.00 90.12 171 LYS A O 1
ATOM 1436 N N . GLU A 1 172 ? -27.765 -7.313 34.892 1.00 89.88 172 GLU A N 1
ATOM 1437 C CA . GLU A 1 172 ? -27.714 -7.089 36.348 1.00 89.88 172 GLU A CA 1
ATOM 1438 C C . GLU A 1 172 ? -28.974 -6.394 36.885 1.00 89.88 172 GLU A C 1
ATOM 1440 O O . GLU A 1 172 ? -29.497 -6.749 37.939 1.00 89.88 172 GLU A O 1
ATOM 1445 N N . LEU A 1 173 ? -29.513 -5.418 36.150 1.00 89.38 173 LEU A N 1
ATOM 1446 C CA . LEU A 1 173 ? -30.771 -4.765 36.517 1.00 89.38 173 LEU A CA 1
ATOM 1447 C C . LEU A 1 173 ? -31.963 -5.726 36.474 1.00 89.38 173 LEU A C 1
ATOM 1449 O O . LEU A 1 173 ? -32.865 -5.605 37.301 1.00 89.38 173 LEU A O 1
ATOM 1453 N N . LYS A 1 174 ? -31.996 -6.657 35.514 1.00 88.75 174 LYS A N 1
ATOM 1454 C CA . LYS A 1 174 ? -33.057 -7.670 35.424 1.00 88.75 174 LYS A CA 1
ATOM 1455 C C . LYS A 1 174 ? -32.971 -8.661 36.577 1.00 88.75 174 LYS A C 1
ATOM 1457 O O . LYS A 1 174 ? -33.967 -8.839 37.268 1.00 88.75 174 LYS A O 1
ATOM 1462 N N . THR A 1 175 ? -31.787 -9.211 36.842 1.00 89.44 175 THR A N 1
ATOM 1463 C CA . THR A 1 175 ? -31.601 -10.153 37.954 1.00 89.44 175 THR A CA 1
ATOM 1464 C C . THR A 1 175 ? -31.923 -9.492 39.287 1.00 89.44 175 THR A C 1
ATOM 1466 O O . THR A 1 175 ? -32.628 -10.075 40.100 1.00 89.44 175 THR A O 1
ATOM 1469 N N . LYS A 1 176 ? -31.504 -8.238 39.500 1.00 88.50 176 LYS A N 1
ATOM 1470 C CA . LYS A 1 176 ? -31.845 -7.505 40.723 1.00 88.50 176 LYS A CA 1
ATOM 1471 C C . LYS A 1 176 ? -33.356 -7.324 40.893 1.00 88.50 176 LYS A C 1
ATOM 1473 O O . LYS A 1 176 ? -33.865 -7.567 41.977 1.00 88.50 176 LYS A O 1
ATOM 1478 N N . LYS A 1 177 ? -34.082 -6.968 39.828 1.00 89.75 177 LYS A N 1
ATOM 1479 C CA . LYS A 1 177 ? -35.552 -6.871 39.869 1.00 89.75 177 LYS A CA 1
ATOM 1480 C C . LYS A 1 177 ? -36.220 -8.211 40.177 1.00 89.75 177 LYS A C 1
ATOM 1482 O O . LYS A 1 177 ? -37.210 -8.236 40.900 1.00 89.75 177 LYS A O 1
ATOM 1487 N N . GLU A 1 178 ? -35.694 -9.306 39.635 1.00 88.50 178 GLU A N 1
ATOM 1488 C CA . GLU A 1 178 ? -36.180 -10.658 39.931 1.00 88.50 178 GLU A CA 1
ATOM 1489 C C . GLU A 1 178 ? -35.946 -11.022 41.403 1.00 88.50 178 GLU A C 1
ATOM 1491 O O . GLU A 1 178 ? -36.872 -11.493 42.063 1.00 88.50 178 GLU A O 1
ATOM 1496 N N . TYR A 1 179 ? -34.753 -10.743 41.939 1.00 86.94 179 TYR A N 1
ATOM 1497 C CA . TYR A 1 179 ? -34.440 -10.935 43.358 1.00 86.94 179 TYR A CA 1
ATOM 1498 C C . TYR A 1 179 ? -35.329 -10.082 44.267 1.00 86.94 179 TYR A C 1
ATOM 1500 O O . TYR A 1 179 ? -35.918 -10.612 45.207 1.00 86.94 179 TYR A O 1
ATOM 1508 N N . ASP A 1 180 ? -35.482 -8.790 43.971 1.00 87.88 180 ASP A N 1
ATOM 1509 C CA . ASP A 1 180 ? -36.338 -7.882 44.742 1.00 87.88 180 ASP A CA 1
ATOM 1510 C C . ASP A 1 180 ? -37.805 -8.360 44.723 1.00 87.88 180 ASP A C 1
ATOM 1512 O O . ASP A 1 180 ? -38.488 -8.331 45.748 1.00 87.88 180 ASP A O 1
ATOM 1516 N N . GLY A 1 181 ? -38.281 -8.877 43.582 1.00 87.19 181 GLY A N 1
ATOM 1517 C CA . GLY A 1 181 ? -39.609 -9.481 43.455 1.00 87.19 181 GLY A CA 1
ATOM 1518 C C . GLY A 1 181 ? -39.783 -10.747 44.301 1.00 87.19 181 GLY A C 1
ATOM 1519 O O . GLY A 1 181 ? -40.800 -10.895 44.977 1.00 87.19 181 GLY A O 1
ATOM 1520 N N . GLN A 1 182 ? -38.785 -11.636 44.324 1.00 86.31 182 GLN A N 1
ATOM 1521 C CA . GLN A 1 182 ? -38.805 -12.831 45.180 1.00 86.31 182 GLN A CA 1
ATOM 1522 C C . GLN A 1 182 ? -38.828 -12.460 46.667 1.00 86.31 182 GLN A C 1
ATOM 1524 O O . GLN A 1 182 ? -39.612 -13.026 47.429 1.00 86.31 182 GLN A O 1
ATOM 1529 N N . ILE A 1 183 ? -38.019 -11.477 47.075 1.00 85.00 183 ILE A N 1
ATOM 1530 C CA . ILE A 1 183 ? -37.990 -10.983 48.458 1.00 85.00 183 ILE A CA 1
ATOM 1531 C C . ILE A 1 183 ? -39.354 -10.399 48.848 1.00 85.00 183 ILE A C 1
ATOM 1533 O O . ILE A 1 183 ? -39.843 -10.686 49.939 1.00 85.00 183 ILE A O 1
ATOM 1537 N N . ALA A 1 184 ? -40.004 -9.637 47.962 1.00 86.81 184 ALA A N 1
ATOM 1538 C CA . ALA A 1 184 ? -41.328 -9.073 48.224 1.00 86.81 184 ALA A CA 1
ATOM 1539 C C . ALA A 1 184 ? -42.408 -10.155 48.415 1.00 86.81 184 ALA A C 1
ATOM 1541 O O . ALA A 1 184 ? -43.238 -10.036 49.318 1.00 86.81 184 ALA A O 1
ATOM 1542 N N . ILE A 1 185 ? -42.375 -11.230 47.616 1.00 84.00 185 ILE A N 1
ATOM 1543 C CA . ILE A 1 185 ? -43.289 -12.374 47.771 1.00 84.00 185 ILE A CA 1
ATOM 1544 C C . ILE A 1 185 ? -43.070 -13.049 49.128 1.00 84.00 185 ILE A C 1
ATOM 1546 O O . ILE A 1 185 ? -44.031 -13.275 49.861 1.00 84.00 185 ILE A O 1
ATOM 1550 N N . ILE A 1 186 ? -41.813 -13.330 49.487 1.00 83.06 186 ILE A N 1
ATOM 1551 C CA . ILE A 1 186 ? -41.476 -13.953 50.774 1.00 83.06 186 ILE A CA 1
ATOM 1552 C C . ILE A 1 186 ? -41.918 -13.056 51.936 1.00 83.06 186 ILE A C 1
ATOM 1554 O O . ILE A 1 186 ? -42.542 -13.547 52.872 1.00 83.06 186 ILE A O 1
ATOM 1558 N N . SER A 1 187 ? -41.663 -11.745 51.861 1.00 82.06 187 SER A N 1
ATOM 1559 C CA . SER A 1 187 ? -42.101 -10.789 52.886 1.00 82.06 187 SER A CA 1
ATOM 1560 C C . SER A 1 187 ? -43.619 -10.798 53.042 1.00 82.06 187 SER A C 1
ATOM 1562 O O . SER A 1 187 ? -44.102 -10.909 54.160 1.00 82.06 187 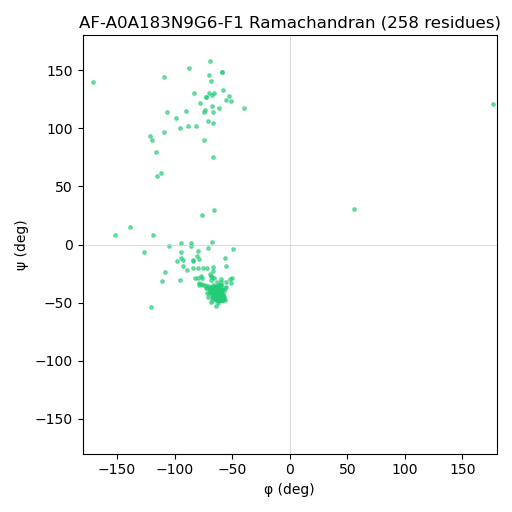SER A O 1
ATOM 1564 N N . SER A 1 188 ? -44.378 -10.785 51.941 1.00 83.00 188 SER A N 1
ATOM 1565 C CA . SER A 1 188 ? -45.843 -10.851 51.991 1.00 83.00 188 SER A CA 1
ATOM 1566 C C . SER A 1 188 ? -46.357 -12.135 52.649 1.00 83.00 188 SER A C 1
ATOM 1568 O O . SER A 1 188 ? -47.375 -12.097 53.341 1.00 83.00 188 SER A O 1
ATOM 1570 N N . ILE A 1 189 ? -45.687 -13.269 52.429 1.00 80.62 189 ILE A N 1
ATOM 1571 C CA . ILE A 1 189 ? -46.031 -14.538 53.082 1.00 80.62 189 ILE A CA 1
ATOM 1572 C C . ILE A 1 189 ? -45.728 -14.439 54.582 1.00 80.62 189 ILE A C 1
ATOM 1574 O O . ILE A 1 189 ? -46.596 -14.746 55.397 1.00 80.62 189 ILE A O 1
ATOM 1578 N N . CYS A 1 190 ? -44.547 -13.946 54.960 1.00 73.81 190 CYS A N 1
ATOM 1579 C CA . CYS A 1 190 ? -44.170 -13.736 56.359 1.00 73.81 190 CYS A CA 1
ATOM 1580 C C . CYS A 1 190 ? -45.132 -12.786 57.088 1.00 73.81 190 CYS A C 1
ATOM 1582 O O . CYS A 1 190 ? -45.562 -13.086 58.199 1.00 73.81 190 CYS A O 1
ATOM 1584 N N . ASP A 1 191 ? -45.530 -11.688 56.450 1.00 77.38 191 ASP A N 1
ATOM 1585 C CA . ASP A 1 191 ? -46.466 -10.716 57.014 1.00 77.38 191 ASP A CA 1
ATOM 1586 C C . ASP A 1 191 ? -47.867 -11.319 57.190 1.00 77.38 191 ASP A C 1
ATOM 1588 O O . ASP A 1 191 ? -48.541 -11.037 58.177 1.00 77.38 191 ASP A O 1
ATOM 1592 N N . SER A 1 192 ? -48.298 -12.212 56.290 1.00 71.31 192 SER A N 1
ATOM 1593 C CA . SER A 1 192 ? -49.571 -12.936 56.436 1.00 71.31 192 SER A CA 1
ATOM 1594 C C . SER A 1 192 ? -49.575 -13.942 57.595 1.00 71.31 192 SER A C 1
ATOM 1596 O O . SER A 1 192 ? -50.627 -14.215 58.175 1.00 71.31 192 SER A O 1
ATOM 1598 N N . LEU A 1 193 ? -48.399 -14.462 57.963 1.00 64.00 193 LEU A N 1
ATOM 1599 C CA . LEU A 1 193 ? -48.212 -15.377 59.093 1.00 64.00 193 LEU A CA 1
ATOM 1600 C C . LEU A 1 193 ? -48.162 -14.635 60.441 1.00 64.00 193 LEU A C 1
ATOM 1602 O O . LEU A 1 193 ? -48.417 -15.231 61.490 1.00 64.00 193 LEU A O 1
ATOM 1606 N N . ILE A 1 194 ? -47.868 -13.332 60.435 1.00 63.53 194 ILE A N 1
ATOM 1607 C CA . ILE A 1 194 ? -47.831 -12.489 61.632 1.00 63.53 194 ILE A CA 1
ATOM 1608 C C . ILE A 1 194 ? -49.183 -11.778 61.772 1.00 63.53 194 ILE A C 1
ATOM 1610 O O . ILE A 1 194 ? -49.461 -10.770 61.130 1.00 63.53 194 ILE A O 1
ATOM 1614 N N . SER A 1 195 ? -50.059 -12.290 62.641 1.00 57.00 195 SER A N 1
ATOM 1615 C CA . SER A 1 195 ? -51.361 -11.651 62.869 1.00 57.00 195 SER A CA 1
ATOM 1616 C C . SER A 1 195 ? -51.195 -10.263 63.525 1.00 57.00 195 SER A C 1
ATOM 1618 O O . SER A 1 195 ? -50.537 -10.153 64.563 1.00 57.00 195 SER A O 1
ATOM 1620 N N . PRO A 1 196 ? -51.837 -9.196 63.012 1.00 56.47 196 PRO A N 1
ATOM 1621 C CA . PRO A 1 196 ? -51.569 -7.813 63.423 1.00 56.47 196 PRO A CA 1
ATOM 1622 C C . PRO A 1 196 ? -52.057 -7.441 64.835 1.00 56.47 196 PRO A C 1
ATOM 1624 O O . PRO A 1 196 ? -51.861 -6.307 65.269 1.00 56.47 196 PRO A O 1
ATOM 1627 N N . LYS A 1 197 ? -52.727 -8.345 65.567 1.00 53.34 197 LYS A N 1
ATOM 1628 C CA . LYS A 1 197 ? -53.448 -7.992 66.807 1.00 53.34 197 LYS A CA 1
ATOM 1629 C C . LYS A 1 197 ? -52.802 -8.404 68.127 1.00 53.34 197 LYS A C 1
ATOM 1631 O O . LYS A 1 197 ? -53.340 -8.060 69.175 1.00 53.34 197 LYS A O 1
ATOM 1636 N N . LYS A 1 198 ? -51.651 -9.068 68.110 1.00 51.59 198 LYS A N 1
ATOM 1637 C CA . LYS A 1 198 ? -50.763 -9.244 69.270 1.00 51.59 198 LYS A CA 1
ATOM 1638 C C . LYS A 1 198 ? -49.472 -9.850 68.743 1.00 51.59 198 LYS A C 1
ATOM 1640 O O . LYS A 1 198 ? -49.533 -10.787 67.958 1.00 51.59 198 LYS A O 1
ATOM 1645 N N . ASN A 1 199 ? -48.328 -9.403 69.248 1.00 55.16 199 ASN A N 1
ATOM 1646 C CA . ASN A 1 199 ? -47.009 -10.006 69.003 1.00 55.16 199 ASN A CA 1
ATOM 1647 C C . ASN A 1 199 ? -46.877 -11.434 69.595 1.00 55.16 199 ASN A C 1
ATOM 1649 O O . ASN A 1 199 ? -45.803 -11.830 70.033 1.00 55.16 199 ASN A O 1
ATOM 1653 N N . SER A 1 200 ? -47.972 -12.189 69.682 1.00 54.84 200 SER A N 1
ATOM 1654 C CA . SER A 1 200 ? -48.022 -13.586 70.084 1.00 54.84 200 SER A CA 1
ATOM 1655 C C . SER A 1 200 ? -48.353 -14.410 68.847 1.00 54.84 200 SER A C 1
ATOM 1657 O O . SER A 1 200 ? -49.516 -14.528 68.455 1.00 54.84 200 SER A O 1
ATOM 1659 N N . THR A 1 201 ? -47.321 -14.959 68.222 1.00 56.31 201 THR A N 1
ATOM 1660 C CA . THR A 1 201 ? -47.463 -16.053 67.265 1.00 56.31 201 THR A CA 1
ATOM 1661 C C . THR A 1 201 ? -48.148 -17.228 67.963 1.00 56.31 201 THR A C 1
ATOM 1663 O O . THR A 1 201 ? -47.813 -17.574 69.098 1.00 56.31 201 THR A O 1
ATOM 1666 N N . SER A 1 202 ? -49.161 -17.820 67.327 1.00 60.31 202 SER A N 1
ATOM 1667 C CA . SER A 1 202 ? -49.798 -19.012 67.887 1.00 60.31 202 SER A CA 1
ATOM 1668 C C . SER A 1 202 ? -48.843 -20.200 67.728 1.00 60.31 202 SER A C 1
ATOM 1670 O O . SER A 1 202 ? -48.335 -20.446 66.634 1.00 60.31 202 SER A O 1
ATOM 1672 N N . ALA A 1 203 ? -48.560 -20.912 68.823 1.00 62.03 203 ALA A N 1
ATOM 1673 C CA . ALA A 1 203 ? -47.640 -22.055 68.817 1.00 62.03 203 ALA A CA 1
ATOM 1674 C C . ALA A 1 203 ? -48.065 -23.118 67.790 1.00 62.03 203 ALA A C 1
ATOM 1676 O O . ALA A 1 203 ? -47.226 -23.647 67.070 1.00 62.03 203 ALA A O 1
ATOM 1677 N N . ASN A 1 204 ? -49.377 -23.317 67.645 1.00 65.00 204 ASN A N 1
ATOM 1678 C CA . ASN A 1 204 ? -49.967 -24.265 66.705 1.00 65.00 204 ASN A CA 1
ATOM 1679 C C . ASN A 1 204 ? -49.689 -23.892 65.238 1.00 65.00 204 ASN A C 1
ATOM 1681 O O . ASN A 1 204 ? -49.463 -24.777 64.426 1.00 65.00 204 ASN A O 1
ATOM 1685 N N . MET A 1 205 ? -49.650 -22.598 64.885 1.00 64.75 205 MET A N 1
ATOM 1686 C CA . MET A 1 205 ? -49.284 -22.186 63.521 1.00 64.75 205 MET A CA 1
ATOM 1687 C C . MET A 1 205 ? -47.800 -22.399 63.236 1.00 64.75 205 MET A C 1
ATOM 1689 O O . MET A 1 205 ? -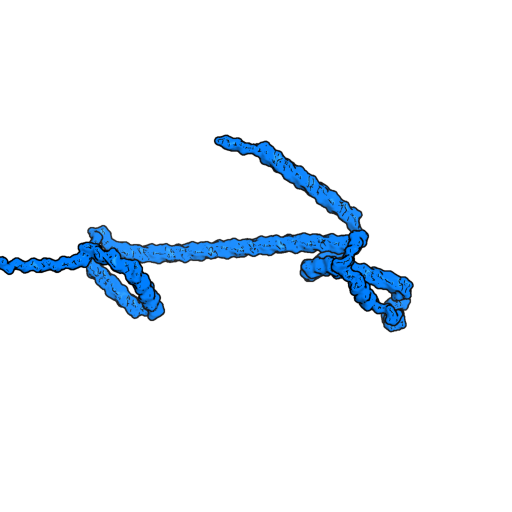47.445 -22.750 62.119 1.00 64.75 205 MET A O 1
ATOM 1693 N N . ILE A 1 206 ? -46.924 -22.194 64.224 1.00 69.62 206 ILE A N 1
ATOM 1694 C CA . ILE A 1 206 ? -45.492 -22.481 64.057 1.00 69.62 206 ILE A CA 1
ATOM 1695 C C . ILE A 1 206 ? -45.286 -23.989 63.885 1.00 69.62 206 ILE A C 1
ATOM 1697 O O . ILE A 1 206 ? -44.513 -24.399 63.026 1.00 69.62 206 ILE A O 1
ATOM 1701 N N . GLU A 1 207 ? -45.991 -24.804 64.668 1.00 69.62 207 GLU A N 1
ATOM 1702 C CA . GLU A 1 207 ? -45.942 -26.262 64.571 1.00 69.62 207 GLU A CA 1
ATOM 1703 C C . GLU A 1 207 ? -46.433 -26.759 63.203 1.00 69.62 207 GLU A C 1
ATOM 1705 O O . GLU A 1 207 ? -45.706 -27.496 62.539 1.00 69.62 207 GLU A O 1
ATOM 1710 N N . ASP A 1 208 ? -47.574 -26.264 62.712 1.00 71.88 208 ASP A N 1
ATOM 1711 C CA . ASP A 1 208 ? -48.082 -26.586 61.370 1.00 71.88 208 ASP A CA 1
ATOM 1712 C C . ASP A 1 208 ? -47.132 -26.121 60.256 1.00 71.88 208 ASP A C 1
ATOM 1714 O O . ASP A 1 208 ? -46.902 -26.843 59.285 1.00 71.88 208 ASP A O 1
ATOM 1718 N N . VAL A 1 209 ? -46.528 -24.936 60.380 1.00 73.12 209 VAL A N 1
ATOM 1719 C CA . VAL A 1 209 ? -45.553 -24.435 59.396 1.00 73.12 209 VAL A CA 1
ATOM 1720 C C . VAL A 1 209 ? -44.282 -25.290 59.393 1.00 73.12 209 VAL A C 1
ATOM 1722 O O . VAL A 1 209 ? -43.737 -25.582 58.331 1.00 73.12 209 VAL A O 1
ATOM 1725 N N . VAL A 1 210 ? -43.811 -25.737 60.557 1.00 75.31 210 VAL A N 1
ATOM 1726 C CA . VAL A 1 210 ? -42.647 -26.631 60.657 1.00 75.31 210 VAL A CA 1
ATOM 1727 C C . VAL A 1 210 ? -42.968 -28.014 60.090 1.00 75.31 210 VAL A C 1
ATOM 1729 O O . VAL A 1 210 ? -42.143 -28.575 59.368 1.00 75.31 210 VAL A O 1
ATOM 1732 N N . LEU A 1 211 ? -44.157 -28.550 60.367 1.00 75.31 211 LEU A N 1
ATOM 1733 C CA . LEU A 1 211 ? -44.603 -29.842 59.844 1.00 75.31 211 LEU A CA 1
ATOM 1734 C C . LEU A 1 211 ? -44.774 -29.806 58.322 1.00 75.31 211 LEU A C 1
ATOM 1736 O O . LEU A 1 211 ? -44.237 -30.668 57.629 1.00 75.31 211 LEU A O 1
ATOM 1740 N N . THR A 1 212 ? -45.422 -28.773 57.785 1.00 75.94 212 THR A N 1
ATOM 1741 C CA . THR A 1 212 ? -45.567 -28.589 56.331 1.00 75.94 212 THR A CA 1
ATOM 1742 C C . THR A 1 212 ? -44.224 -28.336 55.648 1.00 75.94 212 THR A C 1
ATOM 1744 O O . THR A 1 212 ? -43.978 -28.860 54.565 1.00 75.94 212 THR A O 1
ATOM 1747 N N . PHE A 1 213 ? -43.300 -27.608 56.280 1.00 76.88 213 PHE A N 1
ATOM 1748 C CA . PHE A 1 213 ? -41.938 -27.450 55.767 1.00 76.88 213 PHE A CA 1
ATOM 1749 C C . PHE A 1 213 ? -41.162 -28.778 55.758 1.00 76.88 213 PHE A C 1
ATOM 1751 O O . PHE A 1 213 ? -40.480 -29.096 54.782 1.00 76.88 213 PHE A O 1
ATOM 1758 N N . MET A 1 214 ? -41.283 -29.590 56.811 1.00 74.06 214 MET A N 1
ATOM 1759 C CA . MET A 1 214 ? -40.708 -30.941 56.864 1.00 74.06 214 MET A CA 1
ATOM 1760 C C . MET A 1 214 ? -41.283 -31.849 55.770 1.00 74.06 214 MET A C 1
ATOM 1762 O O . MET A 1 214 ? -40.545 -32.584 55.114 1.00 74.06 214 MET A O 1
ATOM 1766 N N . GLU A 1 215 ? -42.584 -31.759 55.515 1.00 76.25 215 GLU A N 1
ATOM 1767 C CA . GLU A 1 215 ? -43.242 -32.518 54.454 1.00 76.25 215 GLU A CA 1
ATOM 1768 C C . GLU A 1 215 ? -42.774 -32.061 53.063 1.00 76.25 215 GLU A C 1
ATOM 1770 O O . GLU A 1 215 ? -42.361 -32.880 52.243 1.00 76.25 215 GLU A O 1
ATOM 1775 N N . LEU A 1 216 ? -42.700 -30.752 52.814 1.00 73.69 216 LEU A N 1
ATOM 1776 C CA . LEU A 1 216 ? -42.224 -30.195 51.543 1.00 73.69 216 LEU A CA 1
ATOM 1777 C C . LEU A 1 216 ? -40.744 -30.501 51.274 1.00 73.69 216 LEU A C 1
ATOM 1779 O O . LEU A 1 216 ? -40.365 -30.798 50.140 1.00 73.69 216 LEU A O 1
ATOM 1783 N N . THR A 1 217 ? -39.896 -30.476 52.305 1.00 68.25 217 THR A N 1
ATOM 1784 C CA . THR A 1 217 ? -38.472 -30.828 52.169 1.00 68.25 217 THR A CA 1
ATOM 1785 C C . THR A 1 217 ? -38.257 -32.316 51.897 1.00 68.25 217 THR A C 1
ATOM 1787 O O . THR A 1 217 ? -37.270 -32.674 51.252 1.00 68.25 217 THR A O 1
ATOM 1790 N N . SER A 1 218 ? -39.188 -33.186 52.301 1.00 69.88 218 SER A N 1
ATOM 1791 C CA . SER A 1 218 ? -39.134 -34.618 51.982 1.00 69.88 218 SER A CA 1
ATOM 1792 C C . SER A 1 218 ? -39.355 -34.908 50.487 1.00 69.88 218 SER A C 1
ATOM 1794 O O . SER A 1 218 ? -38.738 -35.826 49.942 1.00 69.88 218 SER A O 1
ATOM 1796 N N . ILE A 1 219 ? -40.144 -34.062 49.812 1.00 76.69 219 ILE A N 1
ATOM 1797 C CA . ILE A 1 219 ? -40.526 -34.176 48.392 1.00 76.69 219 ILE A CA 1
ATOM 1798 C C . ILE A 1 219 ? -39.458 -33.571 47.451 1.00 76.69 219 ILE A C 1
ATOM 1800 O O . ILE A 1 219 ? -39.471 -33.810 46.244 1.00 76.69 219 ILE A O 1
ATOM 1804 N N . LEU A 1 220 ? -38.503 -32.801 47.983 1.00 74.62 220 LEU A N 1
ATOM 1805 C CA . LEU A 1 220 ? -37.496 -32.089 47.191 1.00 74.62 220 LEU A CA 1
ATOM 1806 C C . LEU A 1 220 ? -36.464 -33.047 46.537 1.00 74.62 220 LEU A C 1
ATOM 1808 O O . LEU A 1 220 ? -36.080 -34.039 47.162 1.00 74.62 220 LEU A O 1
ATOM 1812 N N . PRO A 1 221 ? -35.950 -32.751 45.325 1.00 79.31 221 PRO A N 1
ATOM 1813 C CA . PRO A 1 221 ? -34.864 -33.518 44.709 1.00 79.31 221 PRO A CA 1
ATOM 1814 C C . PRO A 1 221 ? -33.587 -33.549 45.558 1.00 79.31 221 PRO A C 1
ATOM 1816 O O . PRO A 1 221 ? -33.263 -32.591 46.271 1.00 79.31 221 PRO A O 1
ATOM 1819 N N . GLU A 1 222 ? -32.840 -34.648 45.462 1.00 73.56 222 GLU A N 1
ATOM 1820 C CA . GLU A 1 222 ? -31.708 -34.929 46.349 1.00 73.56 222 GLU A CA 1
ATOM 1821 C C . GLU A 1 222 ? -30.554 -33.925 46.177 1.00 73.56 222 GLU A C 1
ATOM 1823 O O . GLU A 1 222 ? -29.871 -33.597 47.150 1.00 73.56 222 GLU A O 1
ATOM 1828 N N . GLU A 1 223 ? -30.389 -33.338 44.984 1.00 70.50 223 GLU A N 1
ATOM 1829 C CA . GLU A 1 223 ? -29.397 -32.282 44.744 1.00 70.50 223 GLU A CA 1
ATOM 1830 C C . GLU A 1 223 ? -29.721 -31.000 45.530 1.00 70.50 223 GLU A C 1
ATOM 1832 O O . GLU A 1 223 ? -28.830 -30.345 46.078 1.00 70.50 223 GLU A O 1
ATOM 1837 N N . MET A 1 224 ? -31.006 -30.652 45.650 1.00 65.81 224 MET A N 1
ATOM 1838 C CA . MET A 1 224 ? -31.436 -29.469 46.401 1.00 65.81 224 MET A CA 1
ATOM 1839 C C . MET A 1 224 ? -31.364 -29.698 47.915 1.00 65.81 224 MET A C 1
ATOM 1841 O O . MET A 1 224 ? -30.988 -28.783 48.653 1.00 65.81 224 MET A O 1
ATOM 1845 N N . LYS A 1 225 ? -31.636 -30.923 48.387 1.00 67.75 225 LYS A N 1
ATOM 1846 C CA . LYS A 1 225 ? -31.447 -31.301 49.800 1.00 67.75 225 LYS A CA 1
ATOM 1847 C C . LYS A 1 225 ? -29.987 -31.168 50.231 1.00 67.75 225 LYS A C 1
ATOM 1849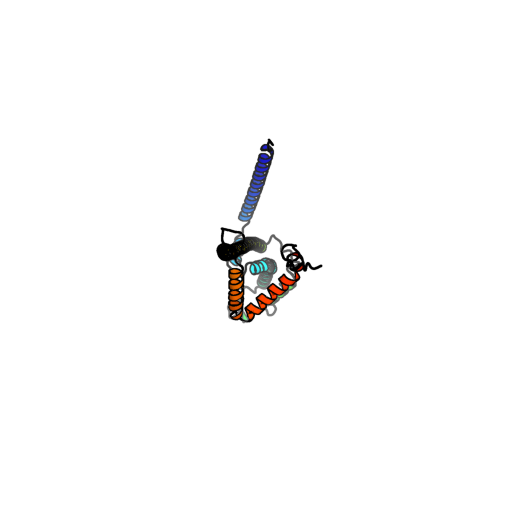 O O . LYS A 1 225 ? -29.714 -30.631 51.304 1.00 67.75 225 LYS A O 1
ATOM 1854 N N . GLN A 1 226 ? -29.038 -31.583 49.389 1.00 68.50 226 GLN A N 1
ATOM 1855 C CA . GLN A 1 226 ? -27.606 -31.426 49.671 1.00 68.50 226 GLN A CA 1
ATOM 1856 C C . GLN A 1 226 ? -27.187 -29.950 49.765 1.00 68.50 226 GLN A C 1
ATOM 1858 O O . GLN A 1 226 ? -26.421 -29.591 50.664 1.00 68.50 226 GLN A O 1
ATOM 1863 N N . CYS A 1 227 ? -27.732 -29.087 48.901 1.00 58.88 227 CYS A N 1
ATOM 1864 C CA . CYS A 1 227 ? -27.526 -27.638 48.973 1.00 58.88 227 CYS A CA 1
ATOM 1865 C C . CYS A 1 227 ? -28.074 -27.036 50.275 1.00 58.88 227 CYS A C 1
ATOM 1867 O O . CYS A 1 227 ? -27.350 -26.302 50.945 1.00 58.88 227 CYS A O 1
ATOM 1869 N N . LEU A 1 228 ? -29.301 -27.396 50.672 1.00 62.38 228 LEU A N 1
ATOM 1870 C CA . LEU A 1 228 ? -29.908 -26.940 51.928 1.00 62.38 228 LEU A CA 1
ATOM 1871 C C . LEU A 1 228 ? -29.071 -27.366 53.143 1.00 62.38 228 LEU A C 1
ATOM 1873 O O . LEU A 1 228 ? -28.767 -26.545 54.008 1.00 62.38 228 LEU A O 1
ATOM 1877 N N . VAL A 1 229 ? -28.631 -28.627 53.195 1.00 66.75 229 VAL A N 1
ATOM 1878 C CA . VAL A 1 229 ? -27.785 -29.142 54.285 1.00 66.75 229 VAL A CA 1
ATOM 1879 C C . VAL A 1 229 ? -26.443 -28.403 54.359 1.00 66.75 229 VAL A C 1
ATOM 1881 O O . VAL A 1 229 ? -25.970 -28.118 55.459 1.00 66.75 229 VAL A O 1
ATOM 1884 N N . GLN A 1 230 ? -25.831 -28.056 53.223 1.00 60.34 230 GLN A N 1
ATOM 1885 C CA . GLN A 1 230 ? -24.597 -27.258 53.169 1.00 60.34 230 GLN A CA 1
ATOM 1886 C C . GLN A 1 230 ? -24.812 -25.817 53.669 1.00 60.34 230 GLN A C 1
ATOM 1888 O O . GLN A 1 230 ? -24.023 -25.329 54.485 1.00 60.34 230 GLN A O 1
ATOM 1893 N N . THR A 1 231 ? -25.887 -25.144 53.245 1.00 57.69 231 THR A N 1
ATOM 1894 C CA . THR A 1 231 ? -26.211 -23.776 53.689 1.00 57.69 231 THR A CA 1
ATOM 1895 C C . THR A 1 231 ? -26.584 -23.716 55.170 1.00 57.69 231 THR A C 1
ATOM 1897 O O . THR A 1 231 ? -26.090 -22.849 55.890 1.00 57.69 231 THR A O 1
ATOM 1900 N N . PHE A 1 232 ? -27.362 -24.680 55.673 1.00 55.69 232 PHE A N 1
ATOM 1901 C CA . PHE A 1 232 ? -27.693 -24.749 57.097 1.00 55.69 232 PHE A CA 1
ATOM 1902 C C . PHE A 1 232 ? -26.470 -25.105 57.949 1.00 55.69 232 PHE A C 1
ATOM 1904 O O . PHE A 1 232 ? -26.244 -24.458 58.964 1.00 55.69 232 PHE A O 1
ATOM 1911 N N . LYS A 1 233 ? -25.608 -26.047 57.536 1.00 55.53 233 LYS A N 1
ATOM 1912 C CA . LYS A 1 233 ? -24.361 -26.349 58.272 1.00 55.53 233 LYS A CA 1
ATOM 1913 C C . LYS A 1 233 ? -23.399 -25.158 58.332 1.00 55.53 233 LYS A C 1
ATOM 1915 O O . LYS A 1 233 ? -22.740 -24.963 59.351 1.00 55.53 233 LYS A O 1
ATOM 1920 N N . THR A 1 234 ? -23.319 -24.350 57.274 1.00 53.03 234 THR A N 1
ATOM 1921 C CA . THR A 1 234 ? -22.464 -23.149 57.252 1.00 53.03 234 THR A CA 1
ATOM 1922 C C . THR A 1 234 ? -23.046 -21.978 58.051 1.00 53.03 234 THR A C 1
ATOM 1924 O O . THR A 1 234 ? -22.268 -21.211 58.619 1.00 53.03 234 THR A O 1
ATOM 1927 N N . GLN A 1 235 ? -24.375 -21.869 58.177 1.00 50.09 235 GLN A N 1
ATOM 1928 C CA . GLN A 1 235 ? -25.031 -20.922 59.092 1.00 50.09 235 GLN A CA 1
ATOM 1929 C C . GLN A 1 235 ? -25.006 -21.390 60.559 1.00 50.09 235 GLN A C 1
ATOM 1931 O O . GLN A 1 235 ? -24.815 -20.562 61.449 1.00 50.09 235 GLN A O 1
ATOM 1936 N N . ILE A 1 236 ? -25.095 -22.702 60.829 1.00 49.34 236 ILE A N 1
ATOM 1937 C CA . ILE A 1 236 ? -25.009 -23.271 62.190 1.00 49.34 236 ILE A CA 1
ATOM 1938 C C . ILE A 1 236 ? -23.682 -22.944 62.870 1.00 49.34 236 ILE A C 1
ATOM 1940 O O . ILE A 1 236 ? -23.649 -22.640 64.061 1.00 49.34 236 ILE A O 1
ATOM 1944 N N . ASN A 1 237 ? -22.602 -22.899 62.095 1.00 49.16 237 ASN A N 1
ATOM 1945 C CA . ASN A 1 237 ? -21.275 -22.612 62.623 1.00 49.16 237 ASN A CA 1
ATOM 1946 C C . ASN A 1 237 ? -20.998 -21.116 62.864 1.00 49.16 237 ASN A C 1
ATOM 1948 O O . ASN A 1 237 ? -19.926 -20.789 63.367 1.00 49.16 237 ASN A O 1
ATOM 1952 N N . LYS A 1 238 ? -21.909 -20.202 62.482 1.00 47.94 238 LYS A N 1
ATOM 1953 C CA . LYS A 1 238 ? -21.660 -18.753 62.578 1.00 47.94 238 LYS A CA 1
ATOM 1954 C C . LYS A 1 238 ? -22.429 -18.003 63.667 1.00 47.94 238 LYS A C 1
ATOM 1956 O O . LYS A 1 238 ? -21.894 -16.987 64.081 1.00 47.94 238 LYS A O 1
ATOM 1961 N N . ASP A 1 239 ? -23.581 -18.461 64.175 1.00 50.69 239 ASP A N 1
ATOM 1962 C CA . ASP A 1 239 ? -24.385 -17.572 65.052 1.00 50.69 239 ASP A CA 1
ATOM 1963 C C . ASP A 1 239 ? -25.285 -18.211 66.137 1.00 50.69 239 ASP A C 1
ATOM 1965 O O . ASP A 1 239 ? -26.047 -17.502 66.795 1.00 50.69 239 ASP A O 1
ATOM 1969 N N . TYR A 1 240 ? -25.224 -19.519 66.406 1.00 46.62 240 TYR A N 1
ATOM 1970 C CA . TYR A 1 240 ? -26.219 -20.128 67.315 1.00 46.62 240 TYR A CA 1
ATOM 1971 C C . TYR A 1 240 ? -25.944 -19.925 68.810 1.00 46.62 240 TYR A C 1
ATOM 1973 O O . TYR A 1 240 ? -26.894 -19.847 69.591 1.00 46.62 240 TYR A O 1
ATOM 1981 N N . GLN A 1 241 ? -24.679 -19.790 69.222 1.00 46.59 241 GLN A N 1
ATOM 1982 C CA . GLN A 1 241 ? -24.332 -19.668 70.645 1.00 46.59 241 GLN A CA 1
ATOM 1983 C C . GLN A 1 241 ? -24.826 -18.345 71.262 1.00 46.59 241 GLN A C 1
ATOM 1985 O O . GLN A 1 241 ? -25.123 -18.287 72.448 1.00 46.59 241 GLN A O 1
ATOM 1990 N N . THR A 1 242 ? -24.956 -17.283 70.464 1.00 51.69 242 THR A N 1
ATOM 1991 C CA . THR A 1 242 ? -25.210 -15.922 70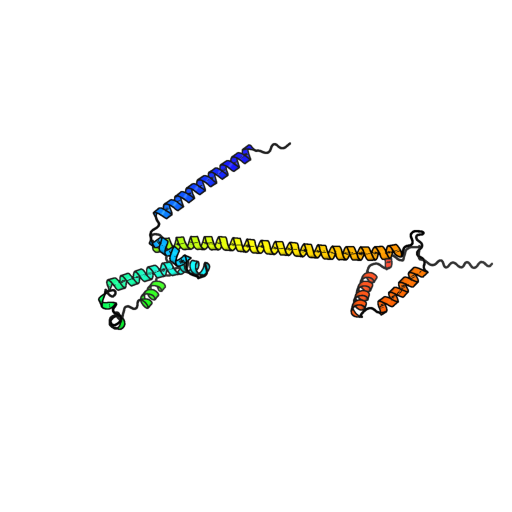.969 1.00 51.69 242 THR A CA 1
ATOM 1992 C C . THR A 1 242 ? -26.698 -15.555 71.038 1.00 51.69 242 THR A C 1
ATOM 1994 O O . THR A 1 242 ? -27.065 -14.605 71.728 1.00 51.69 242 THR A O 1
ATOM 1997 N N . PHE A 1 243 ? -27.578 -16.272 70.325 1.00 45.69 243 PHE A N 1
ATOM 1998 C CA . PHE A 1 243 ? -28.984 -15.868 70.166 1.00 45.69 243 PHE A CA 1
ATOM 1999 C C . PHE A 1 243 ? -29.964 -16.509 71.162 1.00 45.69 243 PHE A C 1
ATOM 2001 O O . PHE A 1 243 ? -30.942 -15.852 71.530 1.00 45.69 243 PHE A O 1
ATOM 2008 N N . TYR A 1 244 ? -29.708 -17.738 71.627 1.00 48.22 244 TYR A N 1
ATOM 2009 C CA . TYR A 1 244 ? -30.612 -18.462 72.537 1.00 48.22 244 TYR A CA 1
ATOM 2010 C C . TYR A 1 244 ? -30.307 -18.268 74.033 1.00 48.22 244 TYR A C 1
ATOM 2012 O O . TYR A 1 244 ? -31.187 -18.505 74.856 1.00 48.22 244 TYR A O 1
ATOM 2020 N N . ASP A 1 245 ? -29.143 -17.713 74.392 1.00 46.59 245 ASP A N 1
ATOM 2021 C CA . ASP A 1 245 ? -28.766 -17.339 75.772 1.00 46.59 245 ASP A CA 1
ATOM 2022 C C . ASP A 1 245 ? -29.441 -16.042 76.271 1.00 46.59 245 ASP A C 1
ATOM 2024 O O . ASP A 1 245 ? -28.966 -15.335 77.165 1.00 46.59 245 ASP A O 1
ATOM 2028 N N . LYS A 1 246 ? -30.605 -15.694 75.715 1.00 50.56 246 LYS A N 1
ATOM 2029 C CA . LYS A 1 246 ? -31.452 -14.646 76.287 1.00 50.56 246 LYS A CA 1
ATOM 2030 C C . LYS A 1 246 ? -32.281 -15.268 77.405 1.00 50.56 246 LYS A C 1
ATOM 2032 O O . LYS A 1 246 ? -32.985 -16.249 77.184 1.00 50.56 246 LYS A O 1
ATOM 2037 N N . LYS A 1 247 ? -32.291 -14.621 78.580 1.00 49.16 247 LYS A N 1
ATOM 2038 C CA . LYS A 1 247 ? -33.076 -14.975 79.792 1.00 49.16 247 LYS A CA 1
ATOM 2039 C C . LYS A 1 247 ? -34.583 -15.237 79.569 1.00 49.16 247 LYS A C 1
ATOM 2041 O O . LYS A 1 247 ? -35.289 -15.569 80.508 1.00 49.16 247 LYS A O 1
ATOM 2046 N N . GLN A 1 248 ? -35.079 -15.051 78.351 1.00 48.25 248 GLN A N 1
ATOM 2047 C CA . GLN A 1 248 ? -36.469 -15.190 77.932 1.00 48.25 248 GLN A CA 1
ATOM 2048 C C . GLN A 1 248 ? -36.856 -16.642 77.589 1.00 48.25 248 GLN A C 1
ATOM 2050 O O . GLN A 1 248 ? -38.044 -16.927 77.496 1.00 48.25 248 GLN A O 1
ATOM 2055 N N . PHE A 1 249 ? -35.886 -17.554 77.415 1.00 44.69 249 PHE A N 1
ATOM 2056 C CA . PHE A 1 249 ? -36.138 -18.940 76.980 1.00 44.69 249 PHE A CA 1
ATOM 2057 C C . PHE A 1 249 ? -35.706 -20.023 77.984 1.00 44.69 249 PHE A C 1
ATOM 2059 O O . PHE A 1 249 ? -35.773 -21.213 77.6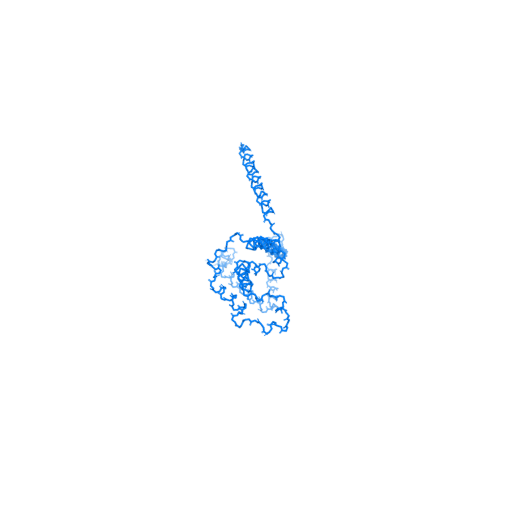76 1.00 44.69 249 PHE A O 1
ATOM 2066 N N . VAL A 1 250 ? -35.313 -19.651 79.207 1.00 38.91 250 VAL A N 1
ATOM 2067 C CA . VAL A 1 250 ? -35.078 -20.628 80.282 1.00 38.91 250 VAL A CA 1
ATOM 2068 C C . VAL A 1 250 ? -36.427 -21.058 80.863 1.00 38.91 250 VAL A C 1
ATOM 2070 O O . VAL A 1 250 ? -37.200 -20.228 81.341 1.00 38.91 250 VAL A O 1
ATOM 2073 N N . LYS A 1 251 ? -36.711 -22.366 80.819 1.00 42.62 251 LYS A N 1
ATOM 2074 C CA . LYS A 1 251 ? -37.859 -22.983 81.496 1.00 42.62 251 LYS A CA 1
ATOM 2075 C C . LYS A 1 251 ? -37.819 -22.650 82.990 1.00 42.62 251 LYS A C 1
ATOM 2077 O O . LYS A 1 251 ? -36.856 -22.984 83.673 1.00 42.62 251 LYS A O 1
ATOM 2082 N N . VAL A 1 252 ? -38.898 -22.056 83.495 1.00 37.06 252 VAL A N 1
ATOM 2083 C CA . VAL A 1 252 ? -39.191 -21.991 84.930 1.00 37.06 252 VAL A CA 1
ATOM 2084 C C . VAL A 1 252 ? -39.480 -23.414 85.403 1.00 37.06 252 VAL A C 1
ATOM 2086 O O . VAL A 1 252 ? -40.541 -23.967 85.124 1.00 37.06 252 VAL A O 1
ATOM 2089 N N . SER A 1 253 ? -38.522 -24.023 86.093 1.00 37.69 253 SER A N 1
ATOM 2090 C CA . SER A 1 253 ? -38.746 -25.201 86.926 1.00 37.69 253 SER A CA 1
ATOM 2091 C C . SER A 1 253 ? -38.447 -24.831 88.374 1.00 37.69 253 SER A C 1
ATOM 2093 O O . SER A 1 253 ? -37.380 -25.139 88.893 1.00 37.69 253 SER A O 1
ATOM 2095 N N . GLU A 1 254 ? -39.401 -24.162 89.016 1.00 33.03 254 GLU A N 1
ATOM 2096 C CA . GLU A 1 254 ? -39.497 -24.093 90.473 1.00 33.03 254 GLU A CA 1
ATOM 2097 C C . GLU A 1 254 ? -40.845 -24.699 90.873 1.00 33.03 254 GLU A C 1
ATOM 2099 O O . GLU A 1 254 ? -41.867 -24.022 90.941 1.00 33.03 254 GLU A O 1
ATOM 2104 N N . PHE A 1 255 ? -40.852 -26.012 91.108 1.00 33.66 255 PHE A N 1
ATOM 2105 C CA . PHE A 1 255 ? -41.817 -26.593 92.032 1.00 33.66 255 PHE A CA 1
ATOM 2106 C C . PHE A 1 255 ? -41.261 -26.374 93.437 1.00 33.66 255 PHE A C 1
ATOM 2108 O O . PHE A 1 255 ? -40.343 -27.068 93.871 1.00 33.66 255 PHE A O 1
ATOM 2115 N N . GLY A 1 256 ? -41.806 -25.376 94.129 1.00 33.06 256 GLY A N 1
ATOM 2116 C CA . GLY A 1 256 ? -41.706 -25.290 95.577 1.00 33.06 256 GLY A CA 1
ATOM 2117 C C . GLY A 1 256 ? -42.504 -26.433 96.200 1.00 33.06 256 GLY A C 1
ATOM 2118 O O . GLY A 1 256 ? -43.714 -26.512 96.012 1.00 33.06 256 GLY A O 1
ATOM 2119 N N . ASN A 1 257 ? -41.825 -27.301 96.948 1.00 30.53 257 ASN A N 1
ATOM 2120 C CA . ASN A 1 257 ? -42.467 -28.160 97.935 1.00 30.53 257 ASN A CA 1
ATOM 2121 C C . ASN A 1 257 ? -42.291 -27.513 99.309 1.00 30.53 257 ASN A C 1
ATOM 2123 O O . ASN A 1 257 ? -41.195 -27.480 99.864 1.00 30.53 257 ASN A O 1
ATOM 2127 N N . SER A 1 258 ? -43.394 -26.995 99.833 1.00 30.89 258 SER A N 1
ATOM 2128 C CA . SER A 1 258 ? -43.594 -26.616 101.225 1.00 30.89 258 SER A CA 1
ATOM 2129 C C . SER A 1 258 ? -44.150 -27.807 102.013 1.00 30.89 258 SER A C 1
ATOM 2131 O O . SER A 1 258 ? -45.264 -28.255 101.754 1.00 30.89 258 SER A O 1
ATOM 2133 N N . THR A 1 259 ? -43.372 -28.321 102.968 1.00 35.38 259 THR A N 1
ATOM 2134 C CA . THR A 1 259 ? -43.756 -29.013 104.230 1.00 35.38 259 THR A CA 1
ATOM 2135 C C . THR A 1 259 ? -42.429 -29.446 104.873 1.00 35.38 259 THR A C 1
ATOM 2137 O O . THR A 1 259 ? -41.643 -30.109 104.208 1.00 35.38 259 THR A O 1
ATOM 2140 N N . LEU A 1 260 ? -42.020 -29.067 106.084 1.00 33.62 260 LEU A N 1
ATOM 2141 C CA . LEU A 1 260 ? -42.659 -28.666 107.342 1.00 33.62 260 LEU A CA 1
ATOM 2142 C C . LEU A 1 260 ? -41.865 -27.519 107.988 1.00 33.62 260 LEU A C 1
ATOM 2144 O O . LEU A 1 260 ? -40.630 -27.489 107.784 1.00 33.62 260 LEU A O 1
#